Protein AF-A0A7V4XBZ9-F1 (afdb_monomer_lite)

Radius of gyration: 26.24 Å; chains: 1; bounding box: 57×54×82 Å

Sequence (302 aa):
MGIIVKRPVRVVVIVTEQFKMRRGAEIRAALAKLDVVGKRLDFTLSSMEKAPESGAAVGERIRTEQRRNEQARIALKRELEKISGLEIGSEYSWGTIEGSVEVEIGDDFSKLGACEIVVKRRQDHRDTGRLMPRTERDIVIGKVVAPVGIRGEVRVFPLTDFPERFEPGTELSMRLEKGETRKVLIETSREHRGAFVLKLRGVDTRNDAEDLRGSEFIIDADNLGELSEDSFYLFDIIGLKVVTEDGRDLGEVTEVLQGGANDVYVTSINLCIPALKDVVARIDVAEGVMVVRPVPGLLAED

Foldseek 3Di:
DKDKDKAKAWEKEQQAPVNLVVLLVVLVVVLVVLVVVLVVLVVVLVVCVVPPPPPPVVNVVSVVVNVVSVVVNVVSVVVNVVSNPDDGRDIDTPGIDIDMDIGDDPDDCVSRPHHYQYFDDDPDDDDDPDDDDQQPDWDFQWAFAAADDFQQKTKIQGPDPCPCCLAAQHWWWKQFPVRDIDIWGFHHWDDDPRIITTDIPPRGGRVSNHSRHGMTTTDRSVPDDDDDPLDDDQVLQFQAFEAEPVGDTPAGFHDWRDGPVWIWTQHPNRQTFTSDCQFFVDDDSPVSHTYGHDDPPSDDDD

Secondary structure (DSSP, 8-state):
--EEEEEEEEEEEE--HHHHHHHHHHHHHHHHHHHHHHHHHHHHHHHHHT-GGG-HHHHHHHHHHHHHHHHHHHHHHHHHHHHHTPPTT-EEEEEEEEEEEEE-TT--GGGGS--EEEE---S------S---GGG-EEEEEEEEEEETTTTEEEEEE-SS-GGGG-TT-EEEEE-TTS-EEEEEEEEEEEETTEEEEEETT--SHHHHHTTTT-EEEEEGGGPPPPPTT---HHHHTTPEEEETT--EEEEEEEEE--SSS-EEEETT--EEE--TTTEEEEETTTTEEEE-PPBTTBPP-

Structure (mmCIF, N/CA/C/O backbone):
data_AF-A0A7V4XBZ9-F1
#
_entry.id   AF-A0A7V4XBZ9-F1
#
loop_
_atom_site.group_PDB
_atom_site.id
_atom_site.type_symbol
_atom_site.label_atom_id
_atom_site.label_alt_id
_atom_site.label_comp_id
_atom_site.label_asym_id
_atom_site.label_entity_id
_atom_site.label_seq_id
_atom_site.pdbx_PDB_ins_code
_atom_site.Cartn_x
_atom_site.Cartn_y
_atom_site.Cartn_z
_atom_site.occupancy
_atom_site.B_iso_or_equiv
_atom_site.auth_seq_id
_atom_site.auth_comp_id
_atom_site.auth_asym_id
_atom_site.auth_atom_id
_atom_site.pdbx_PDB_model_num
ATOM 1 N N . MET A 1 1 ? 3.437 -32.896 8.686 1.00 45.28 1 MET A N 1
ATOM 2 C CA . MET A 1 1 ? 2.464 -32.584 9.756 1.00 45.28 1 MET A CA 1
ATOM 3 C C . MET A 1 1 ? 2.904 -31.258 10.342 1.00 45.28 1 MET A C 1
ATOM 5 O O . MET A 1 1 ? 3.889 -31.246 11.070 1.00 45.28 1 MET A O 1
ATOM 9 N N . GLY A 1 2 ? 2.292 -30.163 9.889 1.00 45.97 2 GLY A N 1
ATOM 10 C CA . GLY A 1 2 ? 2.631 -28.807 10.322 1.00 45.97 2 GLY A CA 1
ATOM 11 C C . GLY A 1 2 ? 1.955 -28.464 11.647 1.00 45.97 2 GLY A C 1
ATOM 12 O O . GLY A 1 2 ? 0.875 -28.975 11.948 1.00 45.97 2 GLY A O 1
ATOM 13 N N . ILE A 1 3 ? 2.612 -27.642 12.462 1.00 54.12 3 ILE A N 1
ATOM 14 C CA . ILE A 1 3 ? 2.078 -27.112 13.719 1.00 54.12 3 ILE A CA 1
ATOM 15 C C . ILE A 1 3 ? 1.915 -25.601 13.548 1.00 54.12 3 ILE A C 1
ATOM 17 O O . ILE A 1 3 ? 2.858 -24.915 13.160 1.00 54.12 3 ILE A O 1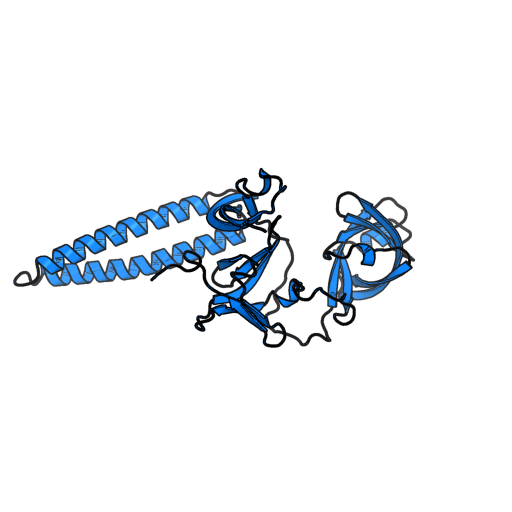
ATOM 21 N N . ILE A 1 4 ? 0.728 -25.079 13.860 1.00 50.28 4 ILE A N 1
ATOM 22 C CA . ILE A 1 4 ? 0.460 -23.638 13.857 1.00 50.28 4 ILE A CA 1
ATOM 23 C C . ILE A 1 4 ? 0.879 -23.057 15.208 1.00 50.28 4 ILE A C 1
ATOM 25 O O . ILE A 1 4 ? 0.404 -23.495 16.258 1.00 50.28 4 ILE A O 1
ATOM 29 N N . VAL A 1 5 ? 1.753 -22.051 15.184 1.00 48.97 5 VAL A N 1
ATOM 30 C CA . VAL A 1 5 ? 2.261 -21.373 16.381 1.00 48.97 5 VAL A CA 1
ATOM 31 C C . VAL A 1 5 ? 1.785 -19.924 16.396 1.00 48.97 5 VAL A C 1
ATOM 33 O O . VAL A 1 5 ? 2.057 -19.162 15.468 1.00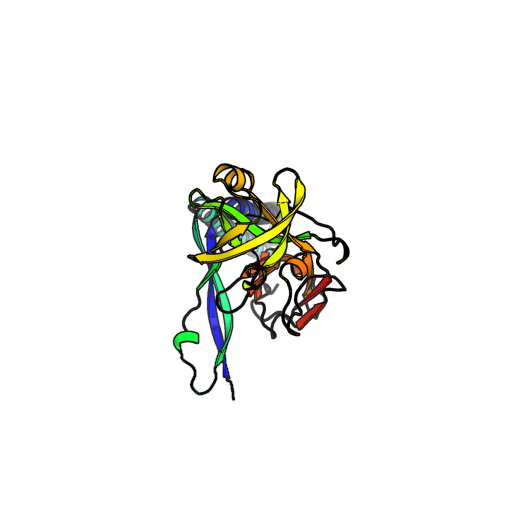 48.97 5 VAL A O 1
ATOM 36 N N . LYS A 1 6 ? 1.095 -19.531 17.472 1.00 51.22 6 LYS A N 1
ATOM 37 C CA . LYS A 1 6 ? 0.731 -18.134 17.737 1.00 51.22 6 LYS A CA 1
ATOM 38 C C . LYS A 1 6 ? 1.926 -17.372 18.303 1.00 51.22 6 LYS A C 1
ATOM 40 O O . LYS A 1 6 ? 2.585 -17.852 19.225 1.00 51.22 6 LYS A O 1
ATOM 45 N N . ARG A 1 7 ? 2.184 -16.170 17.791 1.00 52.31 7 ARG A N 1
ATOM 46 C CA . ARG A 1 7 ? 3.270 -15.291 18.238 1.00 52.31 7 ARG A CA 1
ATOM 47 C C . ARG A 1 7 ? 2.854 -13.814 18.256 1.00 52.31 7 ARG A C 1
ATOM 49 O O . ARG A 1 7 ? 2.051 -13.395 17.426 1.00 52.31 7 ARG A O 1
ATOM 56 N N . PRO A 1 8 ? 3.431 -12.999 19.150 1.00 47.81 8 PRO A N 1
ATOM 57 C CA . PRO A 1 8 ? 3.258 -11.551 19.117 1.00 47.81 8 PRO A CA 1
ATOM 58 C C . PRO A 1 8 ? 4.031 -10.930 17.937 1.00 47.81 8 PRO A C 1
ATOM 60 O O . PRO A 1 8 ? 5.233 -11.152 17.785 1.00 47.81 8 PRO A O 1
ATOM 63 N N . VAL A 1 9 ? 3.355 -10.121 17.121 1.00 50.84 9 VAL A N 1
ATOM 64 C CA . VAL A 1 9 ? 3.918 -9.374 15.984 1.00 50.84 9 VAL A CA 1
ATOM 65 C C . VAL A 1 9 ? 3.857 -7.882 16.287 1.00 50.84 9 VAL A C 1
ATOM 67 O O . VAL A 1 9 ? 2.790 -7.352 16.597 1.00 50.84 9 VAL A O 1
ATOM 70 N N . ARG A 1 10 ? 4.998 -7.191 16.210 1.00 47.59 10 ARG A N 1
ATOM 71 C CA . ARG A 1 10 ? 5.067 -5.749 16.471 1.00 47.59 10 ARG A CA 1
ATOM 72 C C . ARG A 1 10 ? 4.737 -4.986 15.195 1.00 47.59 10 ARG A C 1
ATOM 74 O O . ARG A 1 10 ? 5.370 -5.203 14.162 1.00 47.59 10 ARG A O 1
ATOM 81 N N . VAL A 1 11 ? 3.772 -4.077 15.283 1.00 48.41 11 VAL A N 1
ATOM 82 C CA . VAL A 1 11 ? 3.396 -3.207 14.165 1.00 48.41 11 VAL A CA 1
ATOM 83 C C . VAL A 1 11 ? 4.086 -1.866 14.350 1.00 48.41 11 VAL A C 1
ATOM 85 O O . VAL A 1 11 ? 3.834 -1.166 15.332 1.00 48.41 11 VAL A O 1
ATOM 88 N N . VAL A 1 12 ? 4.962 -1.510 13.417 1.00 47.28 12 VAL A N 1
ATOM 89 C CA . VAL A 1 12 ? 5.727 -0.264 13.441 1.00 47.28 12 VAL A CA 1
ATOM 90 C C . VAL A 1 12 ? 5.366 0.558 12.216 1.00 47.28 12 VAL A C 1
ATOM 92 O O . VAL A 1 12 ? 5.444 0.089 11.085 1.00 47.28 12 VAL A O 1
ATOM 95 N N . VAL A 1 13 ? 4.966 1.804 12.433 1.00 49.78 13 VAL A N 1
ATOM 96 C CA . VAL A 1 13 ? 4.571 2.725 11.371 1.00 49.78 13 VAL A CA 1
ATOM 97 C C . VAL A 1 13 ? 5.621 3.800 11.188 1.00 49.78 13 VAL A C 1
ATOM 99 O O . VAL A 1 13 ? 6.064 4.395 12.167 1.00 49.78 13 VAL A O 1
ATOM 102 N N . ILE A 1 14 ? 5.997 4.091 9.941 1.00 57.66 14 ILE A N 1
ATOM 103 C CA . ILE A 1 14 ? 6.797 5.284 9.663 1.00 57.66 14 ILE A CA 1
ATOM 104 C C . ILE A 1 14 ? 5.903 6.517 9.769 1.00 57.66 14 ILE A C 1
ATOM 106 O O . ILE A 1 14 ? 4.900 6.662 9.064 1.00 57.66 14 ILE A O 1
ATOM 110 N N . VAL A 1 15 ? 6.290 7.434 10.647 1.00 56.75 15 VAL A N 1
ATOM 111 C CA . VAL A 1 15 ? 5.566 8.671 10.919 1.00 56.75 15 VAL A CA 1
ATOM 112 C C . VAL A 1 15 ? 5.592 9.558 9.677 1.00 56.75 15 VAL A C 1
ATOM 114 O O . VAL A 1 15 ? 6.632 10.061 9.264 1.00 56.75 15 VAL A O 1
ATOM 117 N N . THR A 1 16 ? 4.422 9.791 9.090 1.00 61.25 16 THR A N 1
ATOM 118 C CA . THR A 1 16 ? 4.225 10.748 7.991 1.00 61.25 16 THR A CA 1
ATOM 119 C C . THR A 1 16 ? 3.411 11.953 8.461 1.00 61.25 16 THR A C 1
ATOM 121 O O . THR A 1 16 ? 2.720 11.888 9.479 1.00 61.25 16 THR A O 1
ATOM 124 N N . GLU A 1 17 ? 3.427 13.049 7.699 1.00 59.59 17 GLU A N 1
ATOM 125 C CA . GLU A 1 17 ? 2.553 14.204 7.972 1.00 59.59 17 GLU A CA 1
ATOM 126 C C . GLU A 1 17 ? 1.072 13.804 8.019 1.00 59.59 17 GLU A C 1
ATOM 128 O O . GLU A 1 17 ? 0.340 14.169 8.938 1.00 59.59 17 GLU A O 1
ATOM 133 N N . GLN A 1 18 ? 0.634 12.962 7.077 1.00 49.22 18 GLN A N 1
ATOM 134 C CA . GLN A 1 18 ? -0.747 12.479 7.046 1.00 49.22 18 GLN A CA 1
ATOM 135 C C . GLN A 1 18 ? -1.081 11.578 8.242 1.00 49.22 18 GLN A C 1
ATOM 137 O O . GLN A 1 18 ? -2.175 11.694 8.793 1.00 49.22 18 GLN A O 1
ATOM 142 N N . PHE A 1 19 ? -0.140 10.739 8.691 1.00 63.75 19 PHE A N 1
ATOM 143 C CA . PHE A 1 19 ? -0.291 9.952 9.919 1.00 63.75 19 PHE A CA 1
ATOM 144 C C . PHE A 1 19 ? -0.515 10.863 11.132 1.00 63.75 19 PHE A C 1
ATOM 146 O O . PHE A 1 19 ? -1.497 10.694 11.857 1.00 63.75 19 PHE A O 1
ATOM 153 N N . LYS A 1 20 ? 0.342 11.878 11.318 1.00 69.56 20 LYS A N 1
ATOM 154 C CA . LYS A 1 20 ? 0.219 12.839 12.427 1.00 69.56 20 LYS A CA 1
ATOM 155 C C . LYS A 1 20 ? -1.108 13.595 12.368 1.00 69.56 20 LYS A C 1
ATOM 157 O O . LYS A 1 20 ? -1.771 13.752 13.395 1.00 69.56 20 LYS A O 1
ATOM 162 N N . MET A 1 21 ? -1.526 14.028 11.176 1.00 65.88 21 MET A N 1
ATOM 163 C CA . MET A 1 21 ? -2.801 14.720 10.982 1.00 65.88 21 MET A CA 1
ATOM 164 C C . MET A 1 21 ? -4.003 13.834 11.323 1.00 65.88 21 MET A C 1
ATOM 166 O O . MET A 1 21 ? -4.847 14.256 12.118 1.00 65.88 21 MET A O 1
ATOM 170 N N . ARG A 1 22 ? -4.073 12.618 10.765 1.00 63.12 22 ARG A N 1
ATOM 171 C CA . ARG A 1 22 ? -5.202 11.689 10.938 1.00 63.12 22 ARG A CA 1
ATOM 172 C C . ARG A 1 22 ? -5.301 11.188 12.374 1.00 63.12 22 ARG A C 1
ATOM 174 O O . ARG A 1 22 ? -6.342 11.356 13.004 1.00 63.12 22 ARG A O 1
ATOM 181 N N . ARG A 1 23 ? -4.199 10.682 12.933 1.00 73.19 23 ARG A N 1
ATOM 182 C CA . ARG A 1 23 ? -4.165 10.198 14.318 1.00 73.19 23 ARG A CA 1
ATOM 183 C C . ARG A 1 23 ? -4.440 11.327 15.313 1.00 73.19 23 ARG A C 1
ATOM 185 O O . ARG A 1 23 ? -5.195 11.157 16.269 1.00 73.19 23 ARG A O 1
ATOM 192 N N . GLY A 1 24 ? -3.902 12.519 15.055 1.00 74.56 24 GLY A N 1
ATOM 193 C CA . GLY A 1 24 ? -4.232 13.706 15.835 1.00 74.56 24 GLY A CA 1
ATOM 194 C C . GLY A 1 24 ? -5.718 14.073 15.754 1.00 74.56 24 GLY A C 1
ATOM 195 O O . GLY A 1 24 ? -6.301 14.476 16.759 1.00 74.56 24 GLY A O 1
ATOM 196 N N . ALA A 1 25 ? -6.350 13.932 14.585 1.00 68.69 25 ALA A N 1
ATOM 197 C CA . ALA A 1 25 ? -7.778 14.195 14.409 1.00 68.69 25 ALA A CA 1
ATOM 198 C C . ALA A 1 25 ? -8.653 13.183 15.163 1.00 68.69 25 ALA A C 1
ATOM 200 O O . ALA A 1 25 ? -9.599 13.596 15.831 1.00 68.69 25 ALA A O 1
ATOM 201 N N . GLU A 1 26 ? -8.304 11.896 15.132 1.00 70.19 26 GLU A N 1
ATOM 202 C CA . GLU A 1 26 ? -8.987 10.836 15.889 1.00 70.19 26 GLU A CA 1
ATOM 203 C C . GLU A 1 26 ? -8.963 11.101 17.394 1.00 70.19 26 GLU A C 1
ATOM 205 O O . GLU A 1 26 ? -10.007 11.094 18.049 1.00 70.19 26 GLU A O 1
ATOM 210 N N . ILE A 1 27 ? -7.785 11.405 17.945 1.00 79.62 27 ILE A N 1
ATOM 211 C CA . ILE A 1 27 ? -7.642 11.668 19.380 1.00 79.62 27 ILE A CA 1
ATOM 212 C C . ILE A 1 27 ? -8.394 12.942 19.774 1.00 79.62 27 ILE A C 1
ATOM 214 O O . ILE A 1 27 ? -9.069 12.967 20.804 1.00 79.62 27 ILE A O 1
ATOM 218 N N . ARG A 1 28 ? -8.355 13.992 18.942 1.00 83.06 28 ARG A N 1
ATOM 219 C CA . ARG A 1 28 ? -9.166 15.202 19.163 1.00 83.06 28 ARG A CA 1
ATOM 220 C C . ARG A 1 28 ? -10.666 14.901 19.140 1.00 83.06 28 ARG A C 1
ATOM 222 O O . ARG A 1 28 ? -11.392 15.428 19.980 1.00 83.06 28 ARG A O 1
ATOM 229 N N . ALA A 1 29 ? -11.131 14.046 18.231 1.00 75.56 29 ALA A N 1
ATOM 230 C CA . ALA A 1 29 ? -12.531 13.632 18.176 1.00 75.56 29 ALA A CA 1
ATOM 231 C C . ALA A 1 29 ? -12.939 12.827 19.423 1.00 75.56 29 ALA A C 1
ATOM 233 O O . ALA A 1 29 ? -14.016 13.054 19.976 1.00 75.56 29 ALA A O 1
ATOM 234 N N . ALA A 1 30 ? -12.073 11.934 19.911 1.00 75.75 30 ALA A N 1
ATOM 235 C CA . ALA A 1 30 ? -12.292 11.197 21.155 1.00 75.75 30 ALA A CA 1
ATOM 236 C C . ALA A 1 30 ? -12.350 12.133 22.378 1.00 75.75 30 ALA A C 1
ATOM 238 O O . ALA A 1 30 ? -13.263 12.021 23.196 1.00 75.75 30 ALA A O 1
ATOM 239 N N . LEU A 1 31 ? -11.444 13.114 22.463 1.00 85.44 31 LEU A N 1
ATOM 240 C CA . LEU A 1 31 ? -11.469 14.149 23.503 1.00 85.44 31 LEU A CA 1
ATOM 241 C C . LEU A 1 31 ? -12.764 14.969 23.467 1.00 85.44 31 LEU A C 1
ATOM 243 O O . LEU A 1 31 ? -13.364 15.200 24.512 1.00 85.44 31 LEU A O 1
ATOM 247 N N . ALA A 1 32 ? -13.240 15.352 22.279 1.00 84.44 32 ALA A N 1
ATOM 248 C CA . ALA A 1 32 ? -14.503 16.073 22.137 1.00 84.44 32 ALA A CA 1
ATOM 249 C C . ALA A 1 32 ? -15.701 15.253 22.650 1.00 84.44 32 ALA A C 1
ATOM 251 O O . ALA A 1 32 ? -16.580 15.801 23.316 1.00 84.44 32 ALA A O 1
ATOM 252 N N . LYS A 1 33 ? -15.725 13.934 22.399 1.00 83.75 33 LYS A N 1
ATOM 253 C CA . LYS A 1 33 ? -16.753 13.033 22.949 1.00 83.75 33 LYS A CA 1
ATOM 254 C C . LYS A 1 33 ? -16.695 12.985 24.480 1.00 83.75 33 LYS A C 1
ATOM 256 O O . LYS A 1 33 ? -17.734 13.118 25.126 1.00 83.75 33 LYS A O 1
ATOM 261 N N . LEU A 1 34 ? -15.502 12.849 25.062 1.00 83.62 34 LEU A N 1
ATOM 262 C CA . LEU A 1 34 ? -15.326 12.836 26.520 1.00 83.62 34 LEU A CA 1
ATOM 263 C C . LEU A 1 34 ? -15.723 14.164 27.176 1.00 83.62 34 LEU A C 1
ATOM 265 O O . LEU A 1 34 ? -16.356 14.145 28.231 1.00 83.62 34 LEU A O 1
ATOM 269 N N . ASP A 1 35 ? -15.442 15.299 26.533 1.00 84.75 35 ASP A N 1
ATOM 270 C CA . ASP A 1 35 ? -15.827 16.630 27.018 1.00 84.75 35 ASP A CA 1
ATOM 271 C C . ASP A 1 35 ? -17.353 16.789 27.118 1.00 84.75 35 ASP A C 1
ATOM 273 O O . ASP A 1 35 ? -17.860 17.388 28.070 1.00 84.75 35 ASP A O 1
ATOM 277 N N . VAL A 1 36 ? -18.104 16.228 26.164 1.00 86.56 36 VAL A N 1
ATOM 278 C CA . VAL A 1 36 ? -19.577 16.210 26.211 1.00 86.56 36 VAL A CA 1
ATOM 279 C C . VAL A 1 36 ? -20.071 15.356 27.381 1.00 86.56 36 VAL A C 1
ATOM 281 O O . VAL A 1 36 ? -20.965 15.782 28.118 1.00 86.56 36 VAL A O 1
ATOM 284 N N . VAL A 1 37 ? -19.475 14.177 27.587 1.00 83.62 37 VAL A N 1
ATOM 285 C CA . VAL A 1 37 ? -19.820 13.293 28.713 1.00 83.62 37 VAL A CA 1
ATOM 286 C C . VAL A 1 37 ? -19.497 13.965 30.051 1.00 83.62 37 VAL A C 1
ATOM 288 O O . VAL A 1 37 ? -20.329 13.938 30.955 1.00 83.62 37 VAL A O 1
ATOM 291 N N . GLY A 1 38 ? -18.342 14.625 30.165 1.00 82.25 38 GLY A N 1
ATOM 292 C CA . GLY A 1 38 ? -17.924 15.348 31.369 1.00 82.25 38 GLY A CA 1
ATOM 293 C C . GLY A 1 38 ? -18.917 16.444 31.754 1.00 82.25 38 GLY A C 1
ATOM 294 O O . GLY A 1 38 ? -19.453 16.426 32.858 1.00 82.25 38 GLY A O 1
ATOM 295 N N . LYS A 1 39 ? -19.287 17.314 30.802 1.00 84.50 39 LYS A N 1
ATOM 296 C CA . LYS A 1 39 ? -20.296 18.369 31.025 1.00 84.50 39 LYS A CA 1
ATOM 297 C C . LYS A 1 39 ? -21.639 17.815 31.504 1.00 84.50 39 LYS A C 1
ATOM 299 O O . LYS A 1 39 ? -22.304 18.433 32.334 1.00 84.50 39 LYS A O 1
ATOM 304 N N . ARG A 1 40 ? -22.052 16.652 30.987 1.00 84.75 40 ARG A N 1
ATOM 305 C CA . ARG A 1 40 ? -23.295 15.986 31.402 1.00 84.75 40 ARG A CA 1
ATOM 306 C C . ARG A 1 40 ? -23.205 15.466 32.839 1.00 84.75 40 ARG A C 1
ATOM 308 O O . ARG A 1 40 ? -24.168 15.617 33.591 1.00 84.75 40 ARG A O 1
ATOM 315 N N . LEU A 1 41 ? -22.070 14.884 33.226 1.00 81.31 41 LEU A N 1
ATOM 316 C CA . LEU A 1 41 ? -21.828 14.424 34.597 1.00 81.31 41 LEU A CA 1
ATOM 317 C C . LEU A 1 41 ? -21.811 15.601 35.584 1.00 81.31 41 LEU A C 1
ATOM 319 O O . LEU A 1 41 ? -22.493 15.534 36.605 1.00 81.31 41 LEU A O 1
ATOM 323 N N . ASP A 1 42 ? -21.140 16.702 35.236 1.00 82.88 42 ASP A N 1
ATOM 324 C CA . ASP A 1 42 ? -21.069 17.919 36.060 1.00 82.88 42 ASP A CA 1
ATOM 325 C C . ASP A 1 42 ? -22.453 18.543 36.284 1.00 82.88 42 ASP A C 1
ATOM 327 O O . ASP A 1 42 ? -22.823 18.885 37.410 1.00 82.88 42 ASP A O 1
ATOM 331 N N . PHE A 1 43 ? -23.260 18.637 35.222 1.00 83.38 43 PHE A N 1
ATOM 332 C CA . PHE A 1 43 ? -24.635 19.130 35.310 1.00 83.38 43 PHE A CA 1
ATOM 333 C C . PHE A 1 43 ? -25.512 18.243 36.206 1.00 83.38 43 PHE A C 1
ATOM 335 O O . PHE A 1 43 ? -26.312 18.745 37.002 1.00 83.38 43 PHE A O 1
ATOM 342 N N . THR A 1 44 ? -25.347 16.922 36.104 1.00 79.88 44 THR A N 1
ATOM 343 C CA . THR A 1 44 ? -26.105 15.953 36.909 1.00 79.88 44 THR A CA 1
ATOM 344 C C . THR A 1 44 ? -25.726 16.058 38.386 1.00 79.88 44 THR A C 1
ATOM 346 O O . THR A 1 44 ? -26.609 16.087 39.242 1.00 79.88 44 THR A O 1
ATOM 349 N N . LEU A 1 45 ? -24.432 16.197 38.688 1.00 79.31 45 LEU A N 1
ATOM 350 C CA . LEU A 1 45 ? -23.943 16.377 40.053 1.00 79.31 45 LEU A CA 1
ATOM 351 C C . LEU A 1 45 ? -24.452 17.692 40.665 1.00 79.31 45 LEU A C 1
ATOM 353 O O . LEU A 1 45 ? -25.012 17.676 41.759 1.00 79.31 45 LEU A O 1
ATOM 357 N N . SER A 1 46 ? -24.357 18.807 39.931 1.00 80.69 46 SER A N 1
ATOM 358 C CA . SER A 1 46 ? -24.852 20.118 40.383 1.00 80.69 46 SER A CA 1
ATOM 359 C C . SER A 1 46 ? -26.368 20.134 40.620 1.00 80.69 46 SER A C 1
ATOM 361 O O . SER A 1 46 ? -26.859 20.814 41.523 1.00 80.69 46 SER A O 1
ATOM 363 N N . SER A 1 47 ? -27.127 19.369 39.830 1.00 78.75 47 SER A N 1
ATOM 364 C CA . SER A 1 47 ? -28.574 19.216 40.020 1.00 78.75 47 SER A CA 1
ATOM 365 C C . SER A 1 47 ? -28.909 18.406 41.277 1.00 78.75 47 SER A C 1
ATOM 367 O O . SER A 1 47 ? -29.901 18.694 41.942 1.00 78.75 47 SER A O 1
ATOM 369 N N . MET A 1 48 ? -28.069 17.430 41.637 1.00 70.12 48 MET A N 1
ATOM 370 C CA . MET A 1 48 ? -28.246 16.592 42.829 1.00 70.12 48 MET A CA 1
ATOM 371 C C . MET A 1 48 ? -27.807 17.272 44.127 1.00 70.12 48 MET A C 1
ATOM 373 O O . MET A 1 48 ? -28.446 17.077 45.156 1.00 70.12 48 MET A O 1
ATOM 377 N N . GLU A 1 49 ? -26.771 18.111 44.096 1.00 68.44 49 GLU A N 1
ATOM 378 C CA . GLU A 1 49 ? -26.344 18.896 45.267 1.00 68.44 49 GLU A CA 1
ATOM 379 C C . GLU A 1 49 ? -27.442 19.848 45.772 1.00 68.44 49 GLU A C 1
ATOM 381 O O . GLU A 1 49 ? -27.468 20.200 46.949 1.00 68.44 49 GLU A O 1
ATOM 386 N N . LYS A 1 50 ? -28.394 20.213 44.905 1.00 70.31 50 LYS A N 1
ATOM 387 C CA . LYS A 1 50 ? -29.563 21.036 45.245 1.00 70.31 50 LYS A CA 1
ATOM 388 C C . LYS A 1 50 ? -30.736 20.242 45.848 1.00 70.31 50 LYS A C 1
ATOM 390 O O . LYS A 1 50 ? -31.677 20.869 46.325 1.00 70.31 50 LYS A O 1
ATOM 395 N N . ALA A 1 51 ? -30.697 18.903 45.841 1.00 64.88 51 ALA A N 1
ATOM 396 C CA . ALA A 1 51 ? -31.763 18.020 46.341 1.00 64.88 51 ALA A CA 1
ATOM 397 C C . ALA A 1 51 ? -31.188 16.795 47.106 1.00 64.88 51 ALA A C 1
ATOM 399 O O . ALA A 1 51 ? -31.179 15.676 46.588 1.00 64.88 51 ALA A O 1
ATOM 400 N N . PRO A 1 52 ? -30.686 16.986 48.342 1.00 60.31 52 PRO A N 1
ATOM 401 C CA . PRO A 1 52 ? -29.841 16.007 49.036 1.00 60.31 52 PRO A CA 1
ATOM 402 C C . PRO A 1 52 ? -30.563 14.781 49.631 1.00 60.31 52 PRO A C 1
ATOM 404 O O . PRO A 1 52 ? -29.899 13.805 49.977 1.00 60.31 52 PRO A O 1
ATOM 407 N N . GLU A 1 53 ? -31.895 14.779 49.746 1.00 58.44 53 GLU A N 1
ATOM 408 C CA . GLU A 1 53 ? -32.622 13.824 50.605 1.00 58.44 53 GLU A CA 1
ATOM 409 C C . GLU A 1 53 ? -32.723 12.372 50.082 1.00 58.44 53 GLU A C 1
ATOM 411 O O . GLU A 1 53 ? -33.231 11.509 50.793 1.00 58.44 53 GLU A O 1
ATOM 416 N N . SER A 1 54 ? -32.237 12.026 48.879 1.00 55.91 54 SER A N 1
ATOM 417 C CA . SER A 1 54 ? -32.350 10.637 48.361 1.00 55.91 54 SER A CA 1
ATOM 418 C C . SER A 1 54 ? -31.234 10.164 47.409 1.00 55.91 54 SER A C 1
ATOM 420 O O . SER A 1 54 ? -31.419 9.197 46.673 1.00 55.91 54 SER A O 1
ATOM 422 N N . GLY A 1 55 ? -30.060 10.808 47.396 1.00 59.56 55 GLY A N 1
ATOM 423 C CA . GLY A 1 55 ? -29.093 10.649 46.292 1.00 59.56 55 GLY A CA 1
ATOM 424 C C . GLY A 1 55 ? -27.680 10.153 46.618 1.00 59.56 55 GLY A C 1
ATOM 425 O O . GLY A 1 55 ? -26.884 10.030 45.690 1.00 59.56 55 GLY A O 1
ATOM 426 N N . ALA A 1 56 ? -27.322 9.875 47.878 1.00 66.00 56 ALA A N 1
ATOM 427 C CA . ALA A 1 56 ? -25.916 9.692 48.286 1.00 66.00 56 ALA A CA 1
ATOM 428 C C . ALA A 1 56 ? -25.152 8.614 47.481 1.00 66.00 56 ALA A C 1
ATOM 430 O O . ALA A 1 56 ? -24.070 8.884 46.959 1.00 66.00 56 ALA A O 1
ATOM 431 N N . ALA A 1 57 ? -25.752 7.434 47.293 1.00 70.06 57 ALA A N 1
ATOM 432 C CA . ALA A 1 57 ? -25.155 6.345 46.511 1.00 70.06 57 ALA A CA 1
ATOM 433 C C . ALA A 1 57 ? -25.034 6.674 45.009 1.00 70.06 57 ALA A C 1
ATOM 435 O O . ALA A 1 57 ? -24.128 6.198 44.325 1.00 70.06 57 ALA A O 1
ATOM 436 N N . VAL A 1 58 ? -25.938 7.503 44.480 1.00 71.88 58 VAL A N 1
ATOM 437 C CA . VAL A 1 58 ? -25.913 7.932 43.075 1.00 71.88 58 VAL A CA 1
ATOM 438 C C . VAL A 1 58 ? -24.859 9.023 42.866 1.00 71.88 58 VAL A C 1
ATOM 440 O O . VAL A 1 58 ? -24.113 8.971 41.891 1.00 71.88 58 VAL A O 1
ATOM 443 N N . GLY A 1 59 ? -24.713 9.950 43.817 1.00 76.06 59 GLY A N 1
ATOM 444 C CA . GLY A 1 59 ? -23.658 10.965 43.808 1.00 76.06 59 GLY A CA 1
ATOM 445 C C . GLY A 1 59 ? -22.249 10.367 43.882 1.00 76.06 59 GLY A C 1
ATOM 446 O O . GLY A 1 59 ? -21.346 10.822 43.183 1.00 76.06 59 GLY A O 1
ATOM 447 N N . GLU A 1 60 ? -22.052 9.305 44.667 1.00 76.69 60 GLU A N 1
ATOM 448 C CA . GLU A 1 60 ? -20.767 8.598 44.741 1.00 76.69 60 GLU A CA 1
ATOM 449 C C . GLU A 1 60 ? -20.417 7.858 43.435 1.00 76.69 60 GLU A C 1
ATOM 451 O O . GLU A 1 60 ? -19.271 7.910 42.972 1.00 76.69 60 GLU A O 1
ATOM 456 N N . ARG A 1 61 ? -21.416 7.260 42.769 1.00 78.31 61 ARG A N 1
ATOM 457 C CA . ARG A 1 61 ? -21.262 6.680 41.423 1.00 78.31 61 ARG A CA 1
ATOM 458 C C . ARG A 1 61 ? -20.877 7.734 40.383 1.00 78.31 61 ARG A C 1
ATOM 460 O O . ARG A 1 61 ? -19.939 7.515 39.621 1.00 78.31 61 ARG A O 1
ATOM 467 N N . ILE A 1 62 ? -21.535 8.896 40.388 1.00 79.44 62 ILE A N 1
ATOM 468 C CA . ILE A 1 62 ? -21.234 10.000 39.457 1.00 79.44 62 ILE A CA 1
ATOM 469 C C . ILE A 1 62 ? -19.807 10.525 39.664 1.00 79.44 62 ILE A C 1
ATOM 471 O O . ILE A 1 62 ? -19.088 10.734 38.690 1.00 79.44 62 ILE A O 1
ATOM 475 N N . ARG A 1 63 ? -19.356 10.678 40.917 1.00 79.81 63 ARG A N 1
ATOM 476 C CA . ARG A 1 63 ? -17.978 11.103 41.233 1.00 79.81 63 ARG A CA 1
ATOM 477 C C . ARG A 1 63 ? -16.931 10.088 40.774 1.00 79.81 63 ARG A C 1
ATOM 479 O O . ARG A 1 63 ? -15.860 10.479 40.311 1.00 79.81 63 ARG A O 1
ATOM 486 N N . THR A 1 64 ? -17.228 8.794 40.893 1.00 83.06 64 THR A N 1
ATOM 487 C CA . THR A 1 64 ? -16.355 7.727 40.378 1.00 83.06 64 THR A CA 1
ATOM 488 C C . THR A 1 64 ? -16.232 7.816 38.859 1.00 83.06 64 THR A C 1
ATOM 490 O O . THR A 1 64 ? -15.116 7.792 38.336 1.00 83.06 64 THR A O 1
ATOM 493 N N . GLU A 1 65 ? -17.344 8.030 38.154 1.00 81.19 65 GLU A N 1
ATOM 494 C CA . GLU A 1 65 ? -17.306 8.172 36.697 1.00 81.19 65 GLU A CA 1
ATOM 495 C C . GLU A 1 65 ? -16.682 9.484 36.212 1.00 81.19 65 GLU A C 1
ATOM 497 O O . GLU A 1 65 ? -15.991 9.489 35.194 1.00 81.19 65 GLU A O 1
ATOM 502 N N . GLN A 1 66 ? -16.805 10.584 36.961 1.00 81.12 66 GLN A N 1
ATOM 503 C CA . GLN A 1 66 ? -16.043 11.808 36.684 1.00 81.12 66 GLN A CA 1
ATOM 504 C C . GLN A 1 66 ? -14.534 11.564 36.770 1.00 81.12 66 GLN A C 1
ATOM 506 O O . GLN A 1 66 ? -13.797 11.980 35.878 1.00 81.12 66 GLN A O 1
ATOM 511 N N . ARG A 1 67 ? -14.059 10.856 37.807 1.00 84.25 67 ARG A N 1
ATOM 512 C CA . ARG A 1 67 ? -12.631 10.517 37.940 1.00 84.25 67 ARG A CA 1
ATOM 513 C C . ARG A 1 67 ? -12.151 9.643 36.787 1.00 84.25 67 ARG A C 1
ATOM 515 O O . ARG A 1 67 ? -11.073 9.898 36.257 1.00 84.25 67 ARG A O 1
ATOM 522 N N . ARG A 1 68 ? -12.946 8.649 36.380 1.00 82.12 68 ARG A N 1
ATOM 523 C CA . ARG A 1 68 ? -12.627 7.771 35.245 1.00 82.12 68 ARG A CA 1
ATOM 524 C C . ARG A 1 68 ? -12.551 8.553 33.933 1.00 82.12 68 ARG A C 1
ATOM 526 O O . ARG A 1 68 ? -11.599 8.380 33.175 1.00 82.12 68 ARG A O 1
ATOM 533 N N . ASN A 1 69 ? -13.515 9.438 33.689 1.00 80.81 69 ASN A N 1
ATOM 534 C CA . ASN A 1 69 ? -13.542 10.285 32.499 1.00 80.81 69 ASN A CA 1
ATOM 535 C C . ASN A 1 69 ? -12.343 11.252 32.470 1.00 80.81 69 ASN A C 1
ATOM 537 O O . ASN A 1 69 ? -11.628 11.320 31.471 1.00 80.81 69 ASN A O 1
ATOM 541 N N . GLU A 1 70 ? -12.037 11.914 33.588 1.00 84.06 70 GLU A N 1
ATOM 542 C CA . GLU A 1 70 ? -10.887 12.821 33.672 1.00 84.06 70 GLU A CA 1
ATOM 543 C C . GLU A 1 70 ? -9.555 12.076 33.479 1.00 84.06 70 GLU A C 1
ATOM 545 O O . GLU A 1 70 ? -8.676 12.546 32.756 1.00 84.06 70 GLU A O 1
ATOM 550 N N . GLN A 1 71 ? -9.412 10.869 34.036 1.00 85.88 71 GLN A N 1
ATOM 551 C CA . GLN A 1 71 ? -8.241 10.021 33.788 1.00 85.88 71 GLN A CA 1
ATOM 552 C C . GLN A 1 71 ? -8.097 9.642 32.308 1.00 85.88 71 GLN A C 1
ATOM 554 O O . GLN A 1 71 ? -7.000 9.763 31.755 1.00 85.88 71 GLN A O 1
ATOM 559 N N . ALA A 1 72 ? -9.187 9.238 31.648 1.00 79.56 72 ALA A N 1
ATOM 560 C CA . ALA A 1 72 ? -9.185 8.934 30.217 1.00 79.56 72 ALA A CA 1
ATOM 561 C C . ALA A 1 72 ? -8.809 10.165 29.375 1.00 79.56 72 ALA A C 1
ATOM 563 O O . ALA A 1 72 ? -8.025 10.071 28.428 1.00 79.56 72 ALA A O 1
ATOM 564 N N . ARG A 1 73 ? -9.293 11.348 29.765 1.00 86.50 73 ARG A N 1
ATOM 565 C CA . ARG A 1 73 ? -8.970 12.622 29.116 1.00 86.50 73 ARG A CA 1
ATOM 566 C C . ARG A 1 73 ? -7.490 12.977 29.243 1.00 86.50 73 ARG A C 1
ATOM 568 O O . ARG A 1 73 ? -6.871 13.375 28.256 1.00 86.50 73 ARG A O 1
ATOM 575 N N . ILE A 1 74 ? -6.907 12.817 30.432 1.00 87.81 74 ILE A N 1
ATOM 576 C CA . ILE A 1 74 ? -5.471 13.035 30.668 1.00 87.81 74 ILE A CA 1
ATOM 577 C C . ILE A 1 74 ? -4.637 12.061 29.829 1.00 87.81 74 ILE A C 1
ATOM 579 O O . ILE A 1 74 ? -3.642 12.472 29.229 1.00 87.81 74 ILE A O 1
ATOM 583 N N . ALA A 1 75 ? -5.044 10.791 29.753 1.00 83.19 75 ALA A N 1
ATOM 584 C CA . ALA A 1 75 ? -4.358 9.786 28.947 1.00 83.19 75 ALA A CA 1
ATOM 585 C C . ALA A 1 75 ? -4.357 10.157 27.454 1.00 83.19 75 ALA A C 1
ATOM 587 O O . ALA A 1 75 ? -3.288 10.212 26.844 1.00 83.19 75 ALA A O 1
ATOM 588 N N . LEU A 1 76 ? -5.519 10.518 26.897 1.00 78.06 76 LEU A N 1
ATOM 589 C CA . LEU A 1 76 ? -5.645 10.927 25.494 1.00 78.06 76 LEU A CA 1
ATOM 590 C C . LEU A 1 76 ? -4.893 12.228 25.182 1.00 78.06 76 LEU A C 1
ATOM 592 O O . LEU A 1 76 ? -4.282 12.339 24.123 1.00 78.06 76 LEU A O 1
ATOM 596 N N . LYS A 1 77 ? -4.876 13.207 26.098 1.00 88.25 77 LYS A N 1
ATOM 597 C CA . LYS A 1 77 ? -4.071 14.432 25.925 1.00 88.25 77 LYS A CA 1
ATOM 598 C C . LYS A 1 77 ? -2.575 14.129 25.861 1.00 88.25 77 LYS A C 1
ATOM 600 O O . LYS A 1 77 ? -1.896 14.641 24.978 1.00 88.25 77 LYS A O 1
ATOM 605 N N . ARG A 1 78 ? -2.074 13.259 26.744 1.00 87.88 78 ARG A N 1
ATOM 606 C CA . ARG A 1 78 ? -0.672 12.808 26.702 1.00 87.88 78 ARG A CA 1
ATOM 607 C C . ARG A 1 78 ? -0.355 12.060 25.412 1.00 87.88 78 ARG A C 1
ATOM 609 O O . ARG A 1 78 ? 0.738 12.198 24.879 1.00 87.88 78 ARG A O 1
ATOM 616 N N . GLU A 1 79 ? -1.285 11.252 24.914 1.00 81.88 79 GLU A N 1
ATOM 617 C CA . GLU A 1 79 ? -1.113 10.548 23.642 1.00 81.88 79 GLU A CA 1
ATOM 618 C C . GLU A 1 79 ? -1.073 11.524 22.456 1.00 81.88 79 GLU A C 1
ATOM 620 O O . GLU A 1 79 ? -0.212 11.399 21.586 1.00 81.88 79 GLU A O 1
ATOM 625 N N . LEU A 1 80 ? -1.926 12.553 22.466 1.00 86.19 80 LEU A N 1
ATOM 626 C CA . LEU A 1 80 ? -1.912 13.621 21.465 1.00 86.19 80 LEU A CA 1
ATOM 627 C C . LEU A 1 80 ? -0.578 14.378 21.456 1.00 86.19 80 LEU A C 1
ATOM 629 O O . LEU A 1 80 ? -0.018 14.609 20.385 1.00 86.19 80 LEU A O 1
ATOM 633 N N . GLU A 1 81 ? -0.056 14.730 22.635 1.00 86.56 81 GLU A N 1
ATOM 634 C CA . GLU A 1 81 ? 1.264 15.356 22.776 1.00 86.56 81 GLU A CA 1
ATOM 635 C C . GLU A 1 81 ? 2.360 14.457 22.203 1.00 86.56 81 GLU A C 1
ATOM 637 O O . GLU A 1 81 ? 3.146 14.915 21.371 1.00 86.56 81 GLU A O 1
ATOM 642 N N . LYS A 1 82 ? 2.354 13.163 22.553 1.00 85.00 82 LYS A N 1
ATOM 643 C CA . LYS A 1 82 ? 3.300 12.180 22.005 1.00 85.00 82 LYS A CA 1
ATOM 644 C C . LYS A 1 82 ? 3.270 12.158 20.481 1.00 85.00 82 LYS A C 1
ATOM 646 O O . LYS A 1 82 ? 4.322 12.299 19.875 1.00 85.00 82 LYS A O 1
ATOM 651 N N . ILE A 1 83 ? 2.094 12.037 19.862 1.00 80.00 83 ILE A N 1
ATOM 652 C CA . ILE A 1 83 ? 1.959 11.974 18.395 1.00 80.00 83 ILE A CA 1
ATOM 653 C C . ILE A 1 83 ? 2.379 13.281 17.728 1.00 80.00 83 ILE A C 1
ATOM 655 O O . ILE A 1 83 ? 3.028 13.262 16.683 1.00 80.00 83 ILE A O 1
ATOM 659 N N . SER A 1 84 ? 2.042 14.423 18.328 1.00 77.81 84 SER A N 1
ATOM 660 C CA . SER A 1 84 ? 2.453 15.729 17.809 1.00 77.81 84 SER A CA 1
ATOM 661 C C . SER A 1 84 ? 3.975 15.920 17.844 1.00 77.81 84 SER A C 1
ATOM 663 O O . SER A 1 84 ? 4.528 16.518 16.919 1.00 77.81 84 SER A O 1
ATOM 665 N N . GLY A 1 85 ? 4.642 15.343 18.849 1.00 82.88 85 GLY A N 1
ATOM 666 C CA . GLY A 1 85 ? 6.092 15.377 19.032 1.00 82.88 85 GLY A CA 1
ATOM 667 C C . GLY A 1 85 ? 6.877 14.355 18.207 1.00 82.88 85 GLY A C 1
ATOM 668 O O . GLY A 1 85 ? 8.101 14.394 18.237 1.00 82.88 85 GLY A O 1
ATOM 669 N N . LEU A 1 86 ? 6.217 13.459 17.464 1.00 80.00 86 LEU A N 1
ATOM 670 C CA . LEU A 1 86 ? 6.915 12.496 16.609 1.00 80.00 86 LEU A CA 1
ATOM 671 C C . LEU A 1 86 ? 7.604 13.193 15.431 1.00 80.00 86 LEU A C 1
ATOM 673 O O . LEU A 1 86 ? 6.995 14.017 14.736 1.00 80.00 86 LEU A O 1
ATOM 677 N N . GLU A 1 87 ? 8.853 12.820 15.172 1.00 69.25 87 GLU A N 1
ATOM 678 C CA . GLU A 1 87 ? 9.612 13.275 14.008 1.00 69.25 87 GLU A CA 1
ATOM 679 C C . GLU A 1 87 ? 9.130 12.561 12.739 1.00 69.25 87 GLU A C 1
ATOM 681 O O . GLU A 1 87 ? 8.862 11.359 12.746 1.00 69.25 87 GLU A O 1
ATOM 686 N N . ILE A 1 88 ? 9.010 13.290 11.631 1.00 62.09 88 ILE A N 1
ATOM 687 C CA . ILE A 1 88 ? 8.620 12.702 10.344 1.00 62.09 88 ILE A CA 1
ATOM 688 C C . ILE A 1 88 ? 9.732 11.759 9.881 1.00 62.09 88 ILE A C 1
AT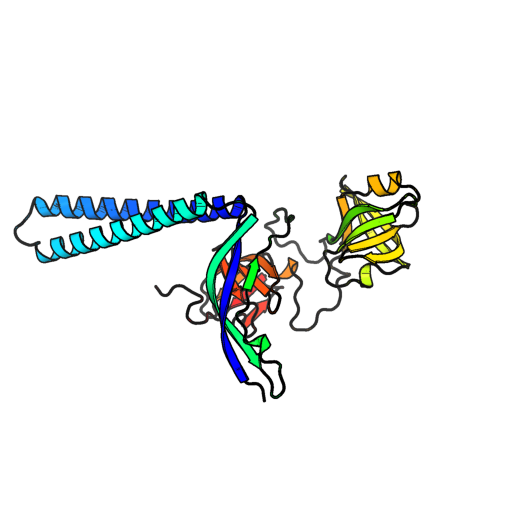OM 690 O O . ILE A 1 88 ? 10.904 12.122 9.895 1.00 62.09 88 ILE A O 1
ATOM 694 N N . GLY A 1 89 ? 9.361 10.555 9.457 1.00 45.38 89 GLY A N 1
ATOM 695 C CA . GLY A 1 89 ? 10.290 9.496 9.072 1.00 45.38 89 GLY A CA 1
ATOM 696 C C . GLY A 1 89 ? 10.744 8.605 10.230 1.00 45.38 89 GLY A C 1
ATOM 697 O O . GLY A 1 89 ? 11.383 7.591 9.968 1.00 45.38 89 GLY A O 1
ATOM 698 N N . SER A 1 90 ? 10.400 8.937 11.481 1.00 57.59 90 SER A N 1
ATOM 699 C CA . SER A 1 90 ? 10.682 8.077 12.638 1.00 57.59 90 SER A CA 1
ATOM 700 C C . SER A 1 90 ? 9.713 6.897 12.725 1.00 57.59 90 SER A C 1
ATOM 702 O O . SER A 1 90 ? 8.635 6.905 12.130 1.00 57.59 90 SER A O 1
ATOM 704 N N . GLU A 1 91 ? 10.108 5.869 13.466 1.00 62.44 91 GLU A N 1
ATOM 705 C CA . GLU A 1 91 ? 9.297 4.683 13.719 1.00 62.44 91 GLU A CA 1
ATOM 706 C C . GLU A 1 91 ? 8.377 4.891 14.928 1.00 62.44 91 GLU A C 1
ATOM 708 O O . GLU A 1 91 ? 8.809 5.290 16.010 1.00 62.44 91 GLU A O 1
ATOM 713 N N . TYR A 1 92 ? 7.094 4.585 14.756 1.00 62.81 92 TYR A N 1
ATOM 714 C CA . TYR A 1 92 ? 6.088 4.609 15.808 1.00 62.81 92 TYR A CA 1
ATOM 715 C C . TYR A 1 92 ? 5.460 3.226 15.973 1.00 62.81 92 TYR A C 1
ATOM 717 O O . TYR A 1 92 ? 4.804 2.717 15.066 1.00 62.81 92 TYR A O 1
ATOM 725 N N . SER A 1 93 ? 5.640 2.615 17.145 1.00 68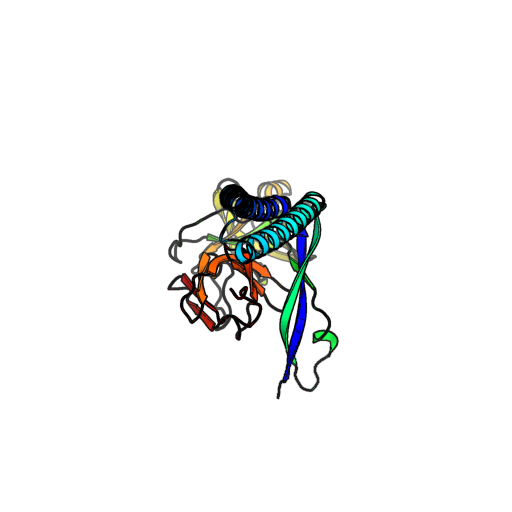.81 93 SER A N 1
ATOM 726 C CA . SER A 1 93 ? 5.027 1.323 17.465 1.00 68.81 93 SER A CA 1
ATOM 727 C C . SER A 1 93 ? 3.532 1.493 17.738 1.00 68.81 93 SER A C 1
ATOM 729 O O . SER A 1 93 ? 3.138 2.153 18.700 1.00 68.81 93 SER A O 1
ATOM 731 N N . TRP A 1 94 ? 2.708 0.867 16.901 1.00 51.03 94 TRP A N 1
ATOM 732 C CA . TRP A 1 94 ? 1.250 0.812 17.031 1.00 51.03 94 TRP A CA 1
ATOM 733 C C . TRP A 1 94 ? 0.795 -0.226 18.074 1.00 51.03 94 TRP A C 1
ATOM 735 O O . TRP A 1 94 ? -0.363 -0.243 18.480 1.00 51.03 94 TRP A O 1
ATOM 745 N N . GLY A 1 95 ? 1.712 -1.079 18.541 1.00 58.16 95 GLY A N 1
ATOM 746 C CA . GLY A 1 95 ? 1.448 -2.142 19.508 1.00 58.16 95 GLY A CA 1
ATOM 747 C C . GLY A 1 95 ? 1.825 -3.523 18.977 1.00 58.16 95 GLY A C 1
ATOM 748 O O . GLY A 1 95 ? 2.621 -3.656 18.043 1.00 58.16 95 GLY A O 1
ATOM 749 N N . THR A 1 96 ? 1.259 -4.556 19.603 1.00 48.84 96 THR A N 1
ATOM 750 C CA . THR A 1 96 ? 1.504 -5.962 19.259 1.00 48.84 96 THR A CA 1
ATOM 751 C C . THR A 1 96 ? 0.192 -6.629 18.870 1.00 48.84 96 THR A C 1
ATOM 753 O O . THR A 1 96 ? -0.783 -6.506 19.605 1.00 48.84 96 THR A O 1
ATOM 756 N N . ILE A 1 97 ? 0.177 -7.331 17.742 1.00 50.31 97 ILE A N 1
ATOM 757 C CA . ILE A 1 97 ? -0.948 -8.157 17.282 1.00 50.31 97 ILE A CA 1
ATOM 758 C C . ILE A 1 97 ? -0.588 -9.642 17.428 1.00 50.31 97 ILE A C 1
ATOM 760 O O . ILE A 1 97 ? 0.593 -9.990 17.379 1.00 50.31 97 ILE A O 1
ATOM 764 N N . GLU A 1 98 ? -1.567 -10.531 17.614 1.00 46.91 98 GLU A N 1
ATOM 765 C CA . GLU A 1 98 ? -1.318 -11.976 17.500 1.00 46.91 98 GLU A CA 1
ATOM 766 C C . GLU A 1 98 ? -1.211 -12.358 16.018 1.00 46.91 98 GLU A C 1
ATOM 768 O O . GLU A 1 98 ? -2.138 -12.136 15.242 1.00 46.91 98 GLU A O 1
ATOM 773 N N . GLY A 1 99 ? -0.077 -12.932 15.620 1.00 44.28 99 GLY A N 1
ATOM 774 C CA . GLY A 1 99 ? 0.122 -13.542 14.308 1.00 44.28 99 GLY A CA 1
ATOM 775 C C . GLY A 1 99 ? 0.344 -15.045 14.435 1.00 44.28 99 GLY A C 1
AT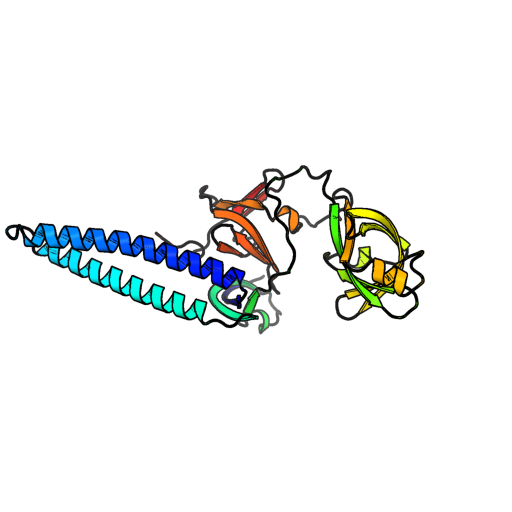OM 776 O O . GLY A 1 99 ? 0.895 -15.511 15.431 1.00 44.28 99 GLY A O 1
ATOM 777 N N . SER A 1 100 ? -0.045 -15.806 13.418 1.00 45.00 100 SER A N 1
ATOM 778 C CA . SER A 1 100 ? 0.168 -17.256 13.363 1.00 45.00 100 SER A CA 1
ATOM 779 C C . SER A 1 100 ? 1.207 -17.596 12.298 1.00 45.00 100 SER A C 1
ATOM 781 O O . SER A 1 100 ? 1.259 -16.947 11.254 1.00 45.00 100 SER A O 1
ATOM 783 N N . VAL A 1 101 ? 2.049 -18.592 12.565 1.00 48.56 101 VAL A N 1
ATOM 784 C CA . VAL A 1 101 ? 3.010 -19.143 11.598 1.00 48.56 101 VAL A CA 1
ATOM 785 C C . VAL A 1 101 ? 2.870 -20.654 11.578 1.00 48.56 101 VAL A C 1
ATOM 787 O O . VAL A 1 101 ? 2.839 -21.288 12.633 1.00 48.56 101 VAL A O 1
ATOM 790 N N . GLU A 1 102 ? 2.783 -21.219 10.381 1.00 43.09 102 GLU A N 1
ATOM 791 C CA . GLU A 1 102 ? 2.844 -22.659 10.170 1.00 43.09 102 GLU A CA 1
ATOM 792 C C . GLU A 1 102 ? 4.308 -23.113 10.162 1.00 43.09 102 GLU A C 1
ATOM 794 O O . GLU A 1 102 ? 5.152 -22.509 9.496 1.00 43.09 102 GLU A O 1
ATOM 799 N N . VAL A 1 103 ? 4.614 -24.136 10.961 1.00 48.00 103 VAL A N 1
ATOM 800 C CA . VAL A 1 103 ? 5.964 -24.684 11.122 1.00 48.00 103 VAL A CA 1
ATOM 801 C C . VAL A 1 103 ? 5.943 -26.168 10.793 1.00 48.00 103 VAL A C 1
ATOM 803 O O . VAL A 1 103 ? 5.164 -26.930 11.374 1.00 48.00 103 VAL A O 1
ATOM 806 N N . GLU A 1 104 ? 6.822 -26.593 9.893 1.00 56.72 104 GLU A N 1
ATOM 807 C CA . GLU A 1 104 ? 6.994 -27.998 9.533 1.00 56.72 104 GLU A CA 1
ATOM 808 C C . GLU A 1 104 ? 8.180 -28.655 10.254 1.00 56.72 104 GLU A C 1
ATOM 810 O O . GLU A 1 104 ? 9.084 -28.009 10.785 1.00 56.72 104 GLU A O 1
ATOM 815 N N . ILE A 1 105 ? 8.191 -29.990 10.286 1.00 44.50 105 ILE A N 1
ATOM 816 C CA . ILE A 1 105 ? 9.297 -30.752 10.873 1.00 44.50 105 ILE A CA 1
ATOM 817 C C . ILE A 1 105 ? 10.535 -30.577 9.981 1.00 44.50 105 ILE A C 1
ATOM 819 O O . ILE A 1 105 ? 10.576 -31.110 8.876 1.00 44.50 105 ILE A O 1
ATOM 823 N N . GLY A 1 106 ? 11.544 -29.859 10.484 1.00 48.31 106 GLY A N 1
ATOM 824 C CA . GLY A 1 106 ? 12.770 -29.515 9.749 1.00 48.31 106 GLY A CA 1
ATOM 825 C C . GLY A 1 106 ? 12.924 -28.022 9.440 1.00 48.31 106 GLY A C 1
ATOM 826 O O . GLY A 1 106 ? 13.962 -27.632 8.910 1.00 48.31 106 GLY A O 1
ATOM 827 N N . ASP A 1 107 ? 11.934 -27.195 9.792 1.00 47.34 107 ASP A N 1
ATOM 828 C CA . ASP A 1 107 ? 11.987 -25.746 9.598 1.00 47.34 107 ASP A CA 1
ATOM 829 C C . ASP A 1 107 ? 12.991 -25.033 10.517 1.00 47.34 107 ASP A C 1
ATOM 831 O O . ASP A 1 107 ? 13.195 -25.398 11.677 1.00 47.34 107 ASP A O 1
ATOM 835 N N . ASP A 1 108 ? 13.574 -23.950 9.997 1.00 47.69 108 ASP A N 1
ATOM 836 C CA . ASP A 1 108 ? 14.384 -23.014 10.776 1.00 47.69 108 ASP A CA 1
ATOM 837 C C . ASP A 1 108 ? 13.495 -22.196 11.736 1.00 47.69 108 ASP A C 1
ATOM 839 O O . ASP A 1 108 ? 12.591 -21.459 11.328 1.00 47.69 108 ASP A O 1
ATOM 843 N N . PHE A 1 109 ? 13.780 -22.306 13.037 1.00 50.28 109 PHE A N 1
ATOM 844 C CA . PHE A 1 109 ? 13.060 -21.625 14.117 1.00 50.28 109 PHE A CA 1
ATOM 845 C C . PHE A 1 109 ? 13.257 -20.101 14.127 1.00 50.28 109 PHE A C 1
ATOM 847 O O . PHE A 1 109 ? 12.575 -19.410 14.888 1.00 50.28 109 PHE A O 1
ATOM 854 N N . SER A 1 110 ? 14.117 -19.544 13.267 1.00 48.28 110 SER A N 1
ATOM 855 C CA . SER A 1 110 ? 14.174 -18.098 13.002 1.00 48.28 110 SER A CA 1
ATOM 856 C C . SER A 1 110 ? 12.811 -17.522 12.571 1.00 48.28 110 SER A C 1
ATOM 858 O O . SER A 1 110 ? 12.493 -16.380 12.912 1.00 48.28 110 SER A O 1
ATOM 860 N N . LYS A 1 111 ? 11.939 -18.342 11.957 1.00 41.94 111 LYS A N 1
ATOM 861 C CA . LYS A 1 111 ? 10.533 -18.022 11.634 1.00 41.94 111 LYS A CA 1
ATOM 862 C C . LYS A 1 111 ? 9.658 -17.703 12.859 1.00 41.94 111 LYS A C 1
ATOM 864 O O . LYS A 1 111 ? 8.616 -17.071 12.702 1.00 41.94 111 LYS A O 1
ATOM 869 N N . LEU A 1 112 ? 10.061 -18.110 14.067 1.00 43.53 112 LEU A N 1
ATOM 870 C CA . LEU A 1 112 ? 9.368 -17.801 15.328 1.00 43.53 112 LEU A CA 1
ATOM 871 C C . LEU A 1 112 ? 9.847 -16.499 15.986 1.00 43.53 112 LEU A C 1
ATOM 873 O O . LEU A 1 112 ? 9.214 -16.036 16.937 1.00 43.53 112 LEU A O 1
ATOM 877 N N . GLY A 1 113 ? 10.943 -15.900 15.503 1.00 41.03 113 GLY A N 1
ATOM 878 C CA . GLY A 1 113 ? 11.446 -14.624 16.012 1.00 41.03 113 GLY A CA 1
ATOM 879 C C . GLY A 1 113 ? 10.385 -13.525 15.916 1.00 41.03 113 GLY A C 1
ATOM 880 O O . GLY A 1 113 ? 9.500 -13.590 15.065 1.00 41.03 113 GLY A O 1
ATOM 881 N N . ALA A 1 114 ? 10.431 -12.523 16.798 1.00 42.25 114 ALA A N 1
ATOM 882 C CA . ALA A 1 114 ? 9.505 -11.394 16.733 1.00 42.25 114 ALA A CA 1
ATOM 883 C C . ALA A 1 114 ? 9.588 -10.741 15.340 1.00 42.25 114 ALA A C 1
ATOM 885 O O . ALA A 1 114 ? 10.624 -10.188 14.979 1.00 42.25 114 ALA A O 1
ATOM 886 N N . CYS A 1 115 ? 8.517 -10.837 14.547 1.00 37.50 115 CYS A N 1
ATOM 887 C CA . CYS A 1 115 ? 8.437 -10.125 13.278 1.00 37.50 115 CYS A CA 1
ATOM 888 C C . CYS A 1 115 ? 8.098 -8.661 13.555 1.00 37.50 115 CYS A C 1
ATOM 890 O O . CYS A 1 115 ? 7.153 -8.351 14.288 1.00 37.50 115 CYS A O 1
ATOM 892 N N . GLU A 1 116 ? 8.876 -7.777 12.946 1.00 32.75 116 GLU A N 1
ATOM 893 C CA . GLU A 1 116 ? 8.636 -6.344 12.907 1.00 32.75 116 GLU A CA 1
ATOM 894 C C . GLU A 1 116 ? 8.054 -6.006 11.534 1.00 32.75 116 GLU A C 1
ATOM 896 O O . GLU A 1 116 ? 8.698 -6.216 10.505 1.00 32.75 116 GLU A O 1
ATOM 901 N N . ILE A 1 117 ? 6.801 -5.552 11.508 1.00 37.38 117 ILE A N 1
ATOM 902 C CA . ILE A 1 117 ? 6.165 -5.074 10.278 1.00 37.38 117 ILE A CA 1
ATOM 903 C C . ILE A 1 117 ? 6.429 -3.576 10.203 1.00 37.38 117 ILE A C 1
ATOM 905 O O . ILE A 1 117 ? 5.880 -2.822 11.004 1.00 37.38 117 ILE A O 1
ATOM 909 N N . VAL A 1 118 ? 7.265 -3.157 9.251 1.00 29.50 118 VAL A N 1
ATOM 910 C CA . VAL A 1 118 ? 7.570 -1.744 9.004 1.00 29.50 118 VAL A CA 1
ATOM 911 C C . VAL A 1 118 ? 6.644 -1.214 7.913 1.00 29.50 118 VAL A C 1
ATOM 913 O O . VAL A 1 118 ? 6.812 -1.516 6.732 1.00 29.50 118 VAL A O 1
ATOM 916 N N . VAL A 1 119 ? 5.675 -0.392 8.305 1.00 38.28 119 VAL A N 1
ATOM 917 C CA . VAL A 1 119 ? 4.717 0.248 7.398 1.00 38.28 119 VAL A CA 1
ATOM 918 C C . VAL A 1 119 ? 5.395 1.422 6.693 1.00 38.28 119 VAL A C 1
ATOM 920 O O . VAL A 1 119 ? 5.554 2.505 7.265 1.00 38.28 119 VAL A O 1
ATOM 923 N N . LYS A 1 120 ? 5.814 1.201 5.442 1.00 30.33 120 LYS A N 1
ATOM 924 C CA . LYS A 1 120 ? 6.335 2.241 4.545 1.00 30.33 120 LYS A CA 1
ATOM 925 C C . LYS A 1 120 ? 5.277 2.575 3.508 1.00 30.33 120 LYS A C 1
ATOM 927 O O . LYS A 1 120 ? 4.969 1.754 2.653 1.00 30.33 120 LYS A O 1
ATOM 932 N N . ARG A 1 121 ? 4.752 3.797 3.544 1.00 35.25 121 ARG A N 1
ATOM 933 C CA . ARG A 1 121 ? 3.830 4.240 2.501 1.00 35.25 121 ARG A CA 1
ATOM 934 C C . ARG A 1 121 ? 4.566 4.395 1.170 1.00 35.25 121 ARG A C 1
ATOM 936 O O . ARG A 1 121 ? 5.550 5.135 1.092 1.00 35.25 121 ARG A O 1
ATOM 943 N N . ARG A 1 122 ? 4.041 3.775 0.112 1.00 32.38 122 ARG A N 1
ATOM 944 C CA . ARG A 1 122 ? 4.416 4.084 -1.273 1.00 32.38 122 ARG A CA 1
ATOM 945 C C . ARG A 1 122 ? 3.751 5.413 -1.655 1.00 32.38 122 ARG A C 1
ATOM 947 O O . ARG A 1 122 ? 2.530 5.542 -1.607 1.00 32.38 122 ARG A O 1
ATOM 954 N N . GLN A 1 123 ? 4.552 6.437 -1.951 1.00 30.44 123 GLN A N 1
ATOM 955 C CA . GLN A 1 123 ? 4.050 7.678 -2.545 1.00 30.44 123 GLN A CA 1
ATOM 956 C C . GLN A 1 123 ? 3.541 7.364 -3.953 1.00 30.44 123 GLN A C 1
ATOM 958 O O . GLN A 1 123 ? 4.349 7.159 -4.848 1.00 30.44 123 GLN A O 1
ATOM 963 N N . ASP A 1 124 ? 2.223 7.234 -4.086 1.00 32.47 124 ASP A N 1
ATOM 964 C CA . ASP A 1 124 ? 1.389 7.596 -5.242 1.00 32.47 124 ASP A CA 1
ATOM 965 C C . ASP A 1 124 ? 0.140 6.705 -5.230 1.00 32.47 124 ASP A C 1
ATOM 967 O O . ASP A 1 124 ? 0.180 5.564 -5.666 1.00 32.47 124 ASP A O 1
ATOM 971 N N . HIS A 1 125 ? -0.985 7.236 -4.750 1.00 33.62 125 HIS A N 1
ATOM 972 C CA . HIS A 1 125 ? -2.298 6.844 -5.259 1.00 33.62 125 HIS A CA 1
ATOM 973 C C . HIS A 1 125 ? -3.230 8.045 -5.153 1.00 33.62 125 HIS A C 1
ATOM 975 O O . HIS A 1 125 ? -3.619 8.478 -4.066 1.00 33.62 125 HIS A O 1
ATOM 981 N N . ARG A 1 126 ? -3.520 8.634 -6.317 1.00 32.19 126 ARG A N 1
ATOM 982 C CA . ARG A 1 126 ? -4.622 9.573 -6.474 1.00 32.19 126 ARG A CA 1
ATOM 983 C C . ARG A 1 126 ? -5.911 8.764 -6.441 1.00 32.19 126 ARG A C 1
ATOM 985 O O . ARG A 1 126 ? -6.086 7.838 -7.224 1.00 32.19 126 ARG A O 1
ATOM 992 N N . ASP A 1 127 ? -6.734 9.134 -5.477 1.00 38.62 127 ASP A N 1
ATOM 993 C CA . ASP A 1 127 ? -8.191 9.148 -5.485 1.00 38.62 127 ASP A CA 1
ATOM 994 C C . ASP A 1 127 ? -8.864 8.602 -6.760 1.00 38.62 127 ASP A C 1
ATOM 996 O O . ASP A 1 127 ? -8.698 9.162 -7.842 1.00 38.62 127 ASP A O 1
ATOM 1000 N N . THR A 1 128 ? -9.652 7.534 -6.627 1.00 35.06 128 THR A N 1
ATOM 1001 C CA . THR A 1 128 ? -10.797 7.251 -7.511 1.00 35.06 128 THR A CA 1
ATOM 1002 C C . THR A 1 128 ? -11.796 6.348 -6.787 1.00 35.06 128 THR A C 1
ATOM 1004 O O . THR A 1 128 ? -11.849 5.135 -6.969 1.00 35.06 128 THR A O 1
ATOM 1007 N N . GLY A 1 129 ? -12.644 6.965 -5.966 1.00 36.41 129 GLY A N 1
ATOM 1008 C CA . GLY A 1 129 ? -13.912 6.364 -5.568 1.00 36.41 129 GLY A CA 1
ATOM 1009 C C . GLY A 1 129 ? -14.860 6.282 -6.766 1.00 36.41 129 GLY A C 1
ATOM 1010 O O . GLY A 1 129 ? -15.577 7.241 -7.030 1.00 36.41 129 GLY A O 1
ATOM 1011 N N . ARG A 1 130 ? -14.825 5.164 -7.504 1.00 35.31 130 ARG A N 1
ATOM 1012 C CA . ARG A 1 130 ? -15.932 4.530 -8.258 1.00 35.31 130 ARG A CA 1
ATOM 1013 C C . ARG A 1 130 ? -15.368 3.276 -8.933 1.00 35.31 130 ARG A C 1
ATOM 1015 O O . ARG A 1 130 ? -14.488 3.401 -9.780 1.00 35.31 130 ARG A O 1
ATOM 1022 N N . LEU A 1 131 ? -15.866 2.083 -8.597 1.00 38.75 131 LEU A N 1
ATOM 1023 C CA . LEU A 1 131 ? -15.536 0.865 -9.347 1.00 38.75 131 LEU A CA 1
ATOM 1024 C C . LEU A 1 131 ? -15.965 1.056 -10.817 1.00 38.75 131 LEU A C 1
ATOM 1026 O O . LEU A 1 131 ? -17.151 1.008 -11.134 1.00 38.75 131 LEU A O 1
ATOM 1030 N N . MET A 1 132 ? -15.008 1.319 -11.709 1.00 35.31 132 MET A N 1
ATOM 1031 C CA . MET A 1 132 ? -15.197 1.220 -13.163 1.00 35.31 132 MET A CA 1
ATOM 1032 C C . MET A 1 132 ? -15.030 -0.247 -13.594 1.00 35.31 132 MET A C 1
ATOM 1034 O O . MET A 1 132 ? -14.204 -0.937 -12.989 1.00 35.31 132 MET A O 1
ATOM 1038 N N . PRO A 1 133 ? -15.777 -0.744 -14.594 1.00 36.44 133 PRO A N 1
ATOM 1039 C CA . PRO A 1 133 ? -15.648 -2.119 -15.083 1.00 36.44 133 PRO A CA 1
ATOM 1040 C C . PRO A 1 133 ? -14.211 -2.443 -15.537 1.00 36.44 133 PRO A C 1
ATOM 1042 O O . PRO A 1 133 ? -13.458 -1.549 -15.922 1.00 36.44 133 PRO A O 1
ATOM 1045 N N . ARG A 1 134 ? -13.832 -3.731 -15.461 1.00 41.00 134 ARG A N 1
ATOM 1046 C CA . ARG A 1 134 ? -12.473 -4.256 -15.727 1.00 41.00 134 ARG A CA 1
ATOM 1047 C C . ARG A 1 134 ? -11.867 -3.781 -17.055 1.00 41.00 134 ARG A C 1
ATOM 1049 O O . ARG A 1 134 ? -10.667 -3.589 -17.114 1.00 41.00 134 ARG A O 1
ATOM 1056 N N . THR A 1 135 ? -12.684 -3.538 -18.070 1.00 39.59 135 THR A N 1
ATOM 1057 C CA . THR A 1 135 ? -12.284 -3.390 -19.477 1.00 39.59 135 THR A CA 1
ATOM 1058 C C . THR A 1 135 ? -11.775 -2.000 -19.894 1.00 39.59 135 THR A C 1
ATOM 1060 O O . THR A 1 135 ? -11.491 -1.794 -21.065 1.00 39.59 135 THR A O 1
ATOM 1063 N N . GLU A 1 136 ? -11.677 -1.024 -18.981 1.00 45.91 136 GLU A N 1
ATOM 1064 C CA . GLU A 1 136 ? -11.268 0.360 -19.319 1.00 45.91 136 GLU A CA 1
ATOM 1065 C C . GLU A 1 136 ? -10.145 0.918 -18.418 1.00 45.91 136 GLU A C 1
ATOM 1067 O O . GLU A 1 136 ? -9.971 2.135 -18.310 1.00 45.91 136 GLU A O 1
ATOM 1072 N N . ARG A 1 137 ? -9.380 0.063 -17.722 1.00 64.19 137 ARG A N 1
ATOM 1073 C CA . ARG A 1 137 ? -8.341 0.517 -16.779 1.00 64.19 137 ARG A CA 1
ATOM 1074 C C . ARG A 1 137 ? -6.927 0.317 -17.331 1.00 64.19 137 ARG A C 1
ATOM 1076 O O . ARG A 1 137 ? -6.457 -0.808 -17.442 1.00 64.19 137 ARG A O 1
ATOM 1083 N N . ASP A 1 138 ? -6.217 1.424 -17.550 1.00 73.56 138 ASP A N 1
ATOM 1084 C CA . ASP A 1 138 ? -4.761 1.425 -17.731 1.00 73.56 138 ASP A CA 1
ATOM 1085 C C . ASP A 1 138 ? -4.065 1.109 -16.399 1.00 73.56 138 ASP A C 1
ATOM 1087 O O . ASP A 1 138 ? -4.110 1.907 -15.454 1.00 73.56 138 ASP A O 1
ATOM 1091 N N . ILE A 1 139 ? -3.377 -0.027 -16.324 1.00 76.56 139 ILE A N 1
ATOM 1092 C CA . ILE A 1 139 ? -2.672 -0.475 -15.120 1.00 76.56 139 ILE A CA 1
ATOM 1093 C C . ILE A 1 139 ? -1.203 -0.102 -15.233 1.00 76.56 139 ILE A C 1
ATOM 1095 O O . ILE A 1 139 ? -0.506 -0.557 -16.138 1.00 76.56 139 ILE A O 1
ATOM 1099 N N . VAL A 1 140 ? -0.718 0.712 -14.294 1.00 80.94 140 VAL A N 1
ATOM 1100 C CA . VAL A 1 140 ? 0.684 1.141 -14.266 1.00 80.94 140 VAL A CA 1
ATOM 1101 C C . VAL A 1 140 ? 1.562 0.025 -13.711 1.00 80.94 140 VAL A C 1
ATOM 1103 O O . VAL A 1 140 ? 1.410 -0.381 -12.563 1.00 80.94 140 VAL A O 1
ATOM 1106 N N . ILE A 1 141 ? 2.527 -0.425 -14.509 1.00 82.31 141 ILE A N 1
ATOM 1107 C CA . ILE A 1 141 ? 3.458 -1.509 -14.157 1.00 82.31 141 ILE A CA 1
ATOM 1108 C C . ILE A 1 141 ? 4.885 -1.019 -13.897 1.00 82.31 141 ILE A C 1
ATOM 1110 O O . ILE A 1 141 ? 5.710 -1.756 -13.361 1.00 82.31 141 ILE A O 1
ATOM 1114 N N . GLY A 1 142 ? 5.211 0.227 -14.238 1.00 81.69 142 GLY A N 1
ATOM 1115 C CA . GLY A 1 142 ? 6.533 0.796 -13.986 1.00 81.69 142 GLY A CA 1
ATOM 1116 C C . GLY A 1 142 ? 6.587 2.293 -14.250 1.00 81.69 142 GLY A C 1
ATOM 1117 O O . GLY A 1 142 ? 5.827 2.808 -15.064 1.00 81.69 142 GLY A O 1
ATOM 1118 N N . LYS A 1 143 ? 7.503 2.997 -13.582 1.00 86.50 143 LYS A N 1
ATOM 1119 C CA . LYS A 1 143 ? 7.668 4.453 -13.716 1.00 86.50 143 LYS A CA 1
ATOM 1120 C C . LYS A 1 143 ? 9.103 4.818 -14.059 1.00 86.50 143 LYS A C 1
ATOM 1122 O O . LYS A 1 143 ? 10.038 4.355 -13.403 1.00 86.50 143 LYS A O 1
ATOM 1127 N N . VAL A 1 144 ? 9.289 5.667 -15.064 1.00 89.25 144 VAL A N 1
ATOM 1128 C CA . VAL A 1 144 ? 10.605 6.193 -15.437 1.00 89.25 144 VAL A CA 1
ATOM 1129 C C . VAL A 1 144 ? 11.047 7.217 -14.396 1.00 89.25 144 VAL A C 1
ATOM 1131 O O . VAL A 1 144 ? 10.421 8.262 -14.225 1.00 89.25 144 VAL A O 1
ATOM 1134 N N . VAL A 1 145 ? 12.151 6.942 -13.705 1.00 89.56 145 VAL A N 1
ATOM 1135 C CA . VAL A 1 145 ? 12.650 7.802 -12.620 1.00 89.56 145 VAL A CA 1
ATOM 1136 C C . VAL A 1 145 ? 13.771 8.738 -13.067 1.00 89.56 145 VAL A C 1
ATOM 1138 O O . VAL A 1 145 ? 13.860 9.863 -12.582 1.00 89.56 145 VAL A O 1
ATOM 1141 N N . ALA A 1 146 ? 14.643 8.304 -13.980 1.00 87.94 146 ALA A N 1
ATOM 1142 C CA . ALA A 1 146 ? 15.786 9.103 -14.430 1.00 87.94 146 ALA A CA 1
ATOM 1143 C C . ALA A 1 146 ? 16.416 8.539 -15.713 1.00 87.94 146 ALA A C 1
ATOM 1145 O O . ALA A 1 146 ? 16.398 7.322 -15.894 1.00 87.94 146 ALA A O 1
ATOM 1146 N N . PRO A 1 147 ? 17.076 9.359 -16.549 1.00 92.44 147 PRO A N 1
ATOM 1147 C CA . PRO A 1 147 ? 17.921 8.856 -17.624 1.00 92.44 147 PRO A CA 1
ATOM 1148 C C . PRO A 1 147 ? 19.211 8.236 -17.073 1.00 92.44 147 PRO A C 1
ATOM 1150 O O . PRO A 1 147 ? 19.717 8.592 -15.999 1.00 92.44 147 PRO A O 1
ATOM 1153 N N . VAL A 1 148 ? 19.801 7.344 -17.857 1.00 90.38 148 VAL A N 1
ATOM 1154 C CA . VAL A 1 148 ? 21.053 6.650 -17.562 1.00 90.38 148 VAL A CA 1
ATOM 1155 C C . VAL A 1 148 ? 22.021 6.838 -18.728 1.00 90.38 148 VAL A C 1
ATOM 1157 O O . VAL A 1 148 ? 21.694 6.621 -19.890 1.00 90.38 148 VAL A O 1
ATOM 1160 N N . GLY A 1 149 ? 23.247 7.262 -18.415 1.00 90.50 149 GLY A N 1
ATOM 1161 C CA . GLY A 1 149 ? 24.283 7.480 -19.424 1.00 90.50 149 GLY A CA 1
ATOM 1162 C C . GLY A 1 149 ? 23.910 8.540 -20.470 1.00 90.50 149 GLY A C 1
ATOM 1163 O O . GLY A 1 149 ? 23.209 9.511 -20.171 1.00 90.50 149 GLY A O 1
ATOM 1164 N N . ILE A 1 150 ? 24.442 8.359 -21.683 1.00 91.25 150 ILE A N 1
ATOM 1165 C CA . ILE A 1 150 ? 24.268 9.280 -22.820 1.00 91.25 150 ILE A CA 1
ATOM 1166 C C . ILE A 1 150 ? 23.544 8.662 -24.023 1.00 91.25 150 ILE A C 1
ATOM 1168 O O . ILE A 1 150 ? 23.176 9.389 -24.938 1.00 91.25 150 ILE A O 1
ATOM 1172 N N . ARG A 1 151 ? 23.322 7.341 -24.016 1.00 91.44 151 ARG A N 1
ATOM 1173 C CA . ARG A 1 151 ? 22.765 6.568 -25.144 1.00 91.44 151 ARG A CA 1
ATOM 1174 C C . ARG A 1 151 ? 21.242 6.389 -25.072 1.00 91.44 151 ARG A C 1
ATOM 1176 O O . ARG A 1 151 ? 20.721 5.412 -25.603 1.00 91.44 151 ARG A O 1
ATOM 1183 N N . GLY A 1 152 ? 20.553 7.273 -24.350 1.00 92.94 152 GLY A N 1
ATOM 1184 C CA . GLY A 1 152 ? 19.097 7.227 -24.191 1.00 92.94 152 GLY A CA 1
ATOM 1185 C C . GLY A 1 152 ? 18.561 6.058 -23.356 1.00 92.94 152 GLY A C 1
ATOM 1186 O O . GLY A 1 152 ? 17.416 5.655 -23.522 1.00 92.94 152 GLY A O 1
ATOM 1187 N N . GLU A 1 153 ? 19.367 5.495 -22.450 1.00 96.62 153 GLU A N 1
ATOM 1188 C CA . GLU A 1 153 ? 18.873 4.504 -21.486 1.00 96.62 153 GLU A CA 1
ATOM 1189 C C . GLU A 1 153 ? 18.033 5.204 -20.400 1.00 96.62 153 GLU A C 1
ATOM 1191 O O . GLU A 1 153 ? 18.352 6.316 -19.970 1.00 96.62 153 GLU A O 1
ATOM 1196 N N . VAL A 1 154 ? 16.985 4.544 -19.910 1.00 94.88 154 VAL A N 1
ATOM 1197 C CA . VAL A 1 154 ? 16.107 5.041 -18.841 1.00 94.88 154 VAL A CA 1
ATOM 1198 C C . VAL A 1 154 ? 16.108 4.089 -17.654 1.00 94.88 154 VAL A C 1
ATOM 1200 O O . VAL A 1 154 ? 16.090 2.872 -17.811 1.00 94.88 154 VAL A O 1
ATOM 1203 N N . ARG A 1 155 ? 16.121 4.640 -16.440 1.00 92.19 155 ARG A N 1
ATOM 1204 C CA . ARG A 1 155 ? 15.911 3.890 -15.203 1.00 92.19 155 ARG A CA 1
ATOM 1205 C C . ARG A 1 155 ? 14.422 3.847 -14.899 1.00 92.19 155 ARG A C 1
ATOM 1207 O O . ARG A 1 155 ? 13.786 4.896 -14.810 1.00 92.19 155 ARG A O 1
ATOM 1214 N N . VAL A 1 156 ? 13.904 2.648 -14.683 1.00 87.81 156 VAL A N 1
ATOM 1215 C CA . VAL A 1 156 ? 12.496 2.364 -14.423 1.00 87.81 156 VAL A CA 1
ATOM 1216 C C . VAL A 1 156 ? 12.369 1.697 -13.066 1.00 87.81 156 VAL A C 1
ATOM 1218 O O . VAL A 1 156 ? 13.036 0.701 -12.791 1.00 87.81 156 VAL A O 1
A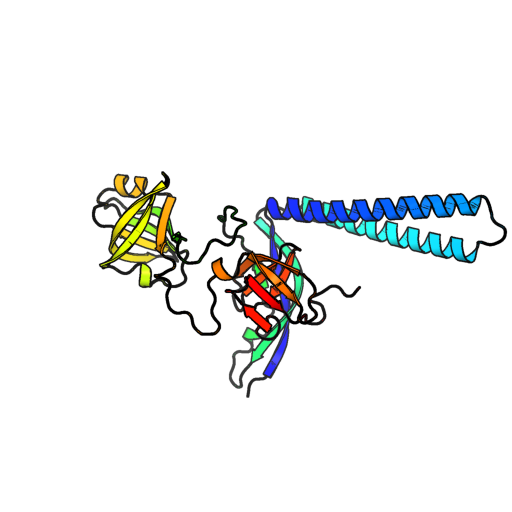TOM 1221 N N . PHE A 1 157 ? 11.525 2.254 -12.207 1.00 82.06 157 PHE A N 1
ATOM 1222 C CA . PHE A 1 157 ? 11.146 1.606 -10.963 1.00 82.06 157 PHE A CA 1
ATOM 1223 C C . PHE A 1 157 ? 9.946 0.688 -11.231 1.00 82.06 157 PHE A C 1
ATOM 1225 O O . PHE A 1 157 ? 8.916 1.191 -11.696 1.00 82.06 157 PHE A O 1
ATOM 1232 N N . PRO A 1 158 ? 10.062 -0.631 -10.997 1.00 79.50 158 PRO A N 1
ATOM 1233 C CA . PRO A 1 158 ? 8.967 -1.558 -11.242 1.00 79.50 158 PRO A CA 1
ATOM 1234 C C . PRO A 1 158 ? 7.839 -1.331 -10.225 1.00 79.50 158 PRO A C 1
ATOM 1236 O O . PRO A 1 158 ? 8.071 -1.200 -9.021 1.00 79.50 158 PRO A O 1
ATOM 1239 N N . LEU A 1 159 ? 6.604 -1.270 -10.720 1.00 72.19 159 LEU A N 1
ATOM 1240 C CA . LEU A 1 159 ? 5.368 -1.280 -9.926 1.00 72.19 159 LEU A CA 1
ATOM 1241 C C . LEU A 1 159 ? 4.603 -2.607 -10.104 1.00 72.19 159 LEU A C 1
ATOM 1243 O O . LEU A 1 159 ? 3.419 -2.683 -9.806 1.00 72.19 159 LEU A O 1
ATOM 1247 N N . THR A 1 160 ? 5.286 -3.634 -10.608 1.00 68.69 160 THR A N 1
ATOM 1248 C CA . THR A 1 160 ? 4.764 -4.970 -10.910 1.00 68.69 160 THR A CA 1
ATOM 1249 C C . THR A 1 160 ? 5.655 -6.020 -10.257 1.00 68.69 160 THR A C 1
ATOM 1251 O O . THR A 1 160 ? 6.871 -5.828 -10.193 1.00 68.69 160 THR A O 1
ATOM 1254 N N . ASP A 1 161 ? 5.059 -7.138 -9.846 1.00 65.94 161 ASP A N 1
ATOM 1255 C CA . ASP A 1 161 ? 5.772 -8.317 -9.333 1.00 65.94 161 ASP A CA 1
ATOM 1256 C C . ASP A 1 161 ? 6.231 -9.268 -10.457 1.00 65.94 161 ASP A C 1
ATOM 1258 O O . ASP A 1 161 ? 6.886 -10.271 -10.197 1.00 65.94 161 ASP A O 1
ATOM 1262 N N . PHE A 1 162 ? 5.914 -8.928 -11.713 1.00 72.12 162 PHE A N 1
ATOM 1263 C CA . PHE A 1 162 ? 6.264 -9.676 -12.927 1.00 72.12 162 PHE A CA 1
ATOM 1264 C C . PHE A 1 162 ? 7.408 -8.972 -13.688 1.00 72.12 162 PHE A C 1
ATOM 1266 O O . PHE A 1 162 ? 7.130 -8.144 -14.571 1.00 72.12 162 PHE A O 1
ATOM 1273 N N . PRO A 1 163 ? 8.686 -9.207 -13.330 1.00 73.38 163 PRO A N 1
ATOM 1274 C CA . PRO A 1 163 ? 9.843 -8.568 -13.964 1.00 73.38 163 PRO A CA 1
ATOM 1275 C C . PRO A 1 163 ? 9.994 -8.901 -15.456 1.00 73.38 163 PRO A C 1
ATOM 1277 O O . PRO A 1 163 ? 10.514 -8.078 -16.212 1.00 73.38 163 PRO A O 1
ATOM 1280 N N . GLU A 1 164 ? 9.502 -10.059 -15.897 1.00 78.50 164 GLU A N 1
ATOM 1281 C CA . GLU A 1 164 ? 9.533 -10.531 -17.286 1.00 78.50 164 GLU A CA 1
ATOM 1282 C C . GLU A 1 164 ? 8.830 -9.570 -18.261 1.00 78.50 164 GLU A C 1
ATOM 1284 O O . GLU A 1 164 ? 9.164 -9.504 -19.443 1.00 78.50 164 GLU A O 1
ATOM 1289 N N . ARG A 1 165 ? 7.920 -8.720 -17.762 1.00 82.31 165 ARG A N 1
ATOM 1290 C CA . ARG A 1 165 ? 7.261 -7.672 -18.562 1.00 82.31 165 ARG A CA 1
ATOM 1291 C C . ARG A 1 165 ? 8.244 -6.661 -19.150 1.00 82.31 165 ARG A C 1
ATOM 1293 O O . ARG A 1 165 ? 7.908 -5.981 -20.115 1.00 82.31 165 ARG A O 1
ATOM 1300 N N . PHE A 1 166 ? 9.442 -6.550 -18.581 1.00 89.12 166 PHE A N 1
ATOM 1301 C CA . PHE A 1 166 ? 10.487 -5.653 -19.059 1.00 89.12 166 PHE A CA 1
ATOM 1302 C C . PHE A 1 166 ? 11.564 -6.360 -19.890 1.00 89.12 166 PHE A C 1
ATOM 1304 O O . PHE A 1 166 ? 12.646 -5.799 -20.065 1.00 89.12 166 PHE A O 1
ATOM 1311 N N . GLU A 1 167 ? 11.321 -7.571 -20.395 1.00 89.75 167 GLU A N 1
ATOM 1312 C CA . GLU A 1 167 ? 12.290 -8.274 -21.240 1.00 89.75 167 GLU A CA 1
ATOM 1313 C C . GLU A 1 167 ? 12.522 -7.590 -22.604 1.00 89.75 167 GLU A C 1
ATOM 1315 O O . GLU A 1 167 ? 11.633 -6.918 -23.140 1.00 89.75 167 GLU A O 1
ATOM 1320 N N . PRO A 1 168 ? 13.726 -7.742 -23.192 1.00 92.12 168 PRO A N 1
ATOM 1321 C CA . PRO A 1 168 ? 13.996 -7.292 -24.553 1.00 92.12 168 PRO A CA 1
ATOM 1322 C C . PRO A 1 168 ? 13.027 -7.911 -25.568 1.00 92.12 168 PRO A C 1
ATOM 1324 O O . PRO A 1 168 ? 12.767 -9.109 -25.539 1.00 92.12 168 PRO A O 1
ATOM 1327 N N . GLY A 1 169 ? 12.542 -7.104 -26.509 1.00 89.50 169 GLY A N 1
ATOM 1328 C CA . GLY A 1 169 ? 11.568 -7.512 -27.524 1.00 89.50 169 GLY A CA 1
ATOM 1329 C C . GLY A 1 169 ? 10.109 -7.286 -27.125 1.00 89.50 169 GLY A C 1
ATOM 1330 O O . GLY A 1 169 ? 9.238 -7.374 -27.989 1.00 89.50 169 GLY A O 1
ATOM 1331 N N . THR A 1 170 ? 9.833 -6.931 -25.869 1.00 88.31 170 THR A N 1
ATOM 1332 C CA . THR A 1 170 ? 8.474 -6.629 -25.407 1.00 88.31 170 THR A CA 1
ATOM 1333 C C . THR A 1 170 ? 8.032 -5.238 -25.859 1.00 88.31 170 THR A C 1
ATOM 1335 O O . THR A 1 170 ? 8.748 -4.246 -25.679 1.00 88.31 170 THR A O 1
ATOM 1338 N N . GLU A 1 171 ? 6.832 -5.160 -26.437 1.00 90.31 171 GLU A N 1
ATOM 1339 C CA . GLU A 1 171 ? 6.159 -3.901 -26.751 1.00 90.31 171 GLU A CA 1
ATOM 1340 C C . GLU A 1 171 ? 5.167 -3.546 -25.638 1.00 90.31 171 GLU A C 1
ATOM 1342 O O . GLU A 1 171 ? 4.271 -4.323 -25.313 1.00 90.31 171 GLU A O 1
ATOM 1347 N N . LEU A 1 172 ? 5.312 -2.354 -25.060 1.00 90.50 172 LEU A N 1
ATOM 1348 C CA . LEU A 1 172 ? 4.457 -1.847 -23.988 1.00 90.50 172 LEU A CA 1
ATOM 1349 C C . LEU A 1 172 ? 3.806 -0.527 -24.394 1.00 90.50 172 LEU A C 1
ATOM 1351 O O . LEU A 1 172 ? 4.320 0.216 -25.232 1.00 90.50 172 LEU A O 1
ATOM 1355 N N . SER A 1 173 ? 2.674 -0.209 -23.771 1.00 90.56 173 SER A N 1
ATOM 1356 C CA . SER A 1 173 ? 2.127 1.145 -23.812 1.00 90.56 173 SER A CA 1
ATOM 1357 C C . SER A 1 173 ? 2.819 1.995 -22.743 1.00 90.56 173 SER A C 1
ATOM 1359 O O . SER A 1 173 ? 3.095 1.530 -21.639 1.00 90.56 173 SER A O 1
ATOM 1361 N N . MET A 1 174 ? 3.114 3.249 -23.063 1.00 92.69 174 MET A N 1
ATOM 1362 C CA . MET A 1 174 ? 3.710 4.208 -22.142 1.00 92.69 174 MET A CA 1
ATOM 1363 C C . MET A 1 174 ? 2.918 5.508 -22.180 1.00 92.69 174 MET A C 1
ATOM 1365 O O . MET A 1 174 ? 2.766 6.117 -23.241 1.00 92.69 174 MET A O 1
ATOM 1369 N N . ARG A 1 175 ? 2.441 5.933 -21.014 1.00 92.31 175 ARG A N 1
ATOM 1370 C CA . ARG A 1 175 ? 1.760 7.202 -20.792 1.00 92.31 175 ARG A CA 1
ATOM 1371 C C . ARG A 1 175 ? 2.781 8.251 -20.370 1.00 92.31 175 ARG A C 1
ATOM 1373 O O . ARG A 1 175 ? 3.451 8.112 -19.348 1.00 92.31 175 ARG A O 1
ATOM 1380 N N . LEU A 1 176 ? 2.917 9.290 -21.181 1.00 89.12 176 LEU A N 1
ATOM 1381 C CA . LEU A 1 176 ? 3.777 10.433 -20.906 1.00 89.12 176 LEU A CA 1
ATOM 1382 C C . LEU A 1 176 ? 3.148 11.323 -19.831 1.00 89.12 176 LEU A C 1
ATOM 1384 O O . LEU A 1 176 ? 1.929 11.362 -19.673 1.00 89.12 176 LEU A O 1
ATOM 1388 N N . GLU A 1 177 ? 3.969 12.117 -19.145 1.00 78.00 177 GLU A N 1
ATOM 1389 C CA . GLU A 1 177 ? 3.501 13.044 -18.101 1.00 78.00 177 GLU A CA 1
ATOM 1390 C C . GLU A 1 177 ? 2.460 14.057 -18.625 1.00 78.00 177 GLU A C 1
ATOM 1392 O O . GLU A 1 177 ? 1.562 14.478 -17.900 1.00 78.00 177 GLU A O 1
ATOM 1397 N N . LYS A 1 178 ? 2.524 14.392 -19.920 1.00 76.31 178 LYS A N 1
ATOM 1398 C CA . LYS A 1 178 ? 1.566 15.280 -20.602 1.00 76.31 178 LYS A CA 1
ATOM 1399 C C . LYS A 1 178 ? 0.236 14.598 -20.972 1.00 76.31 178 LYS A C 1
ATOM 1401 O O . LYS A 1 178 ? -0.609 15.236 -21.591 1.00 76.31 178 LYS A O 1
ATOM 1406 N N . GLY A 1 179 ? 0.052 13.324 -20.615 1.00 76.00 179 GLY A N 1
ATOM 1407 C CA . GLY A 1 179 ? -1.171 12.543 -20.838 1.00 76.00 179 GLY A CA 1
ATOM 1408 C C . GLY A 1 179 ? -1.248 11.817 -22.185 1.00 76.00 179 GLY A C 1
ATOM 1409 O O . GLY A 1 179 ? -2.151 11.010 -22.386 1.00 76.00 179 GLY A O 1
ATOM 1410 N N . GLU A 1 180 ? -0.308 12.057 -23.101 1.00 87.44 180 GLU A N 1
ATOM 1411 C CA . GLU A 1 180 ? -0.214 11.317 -24.363 1.00 87.44 180 GLU A CA 1
ATOM 1412 C C . GLU A 1 180 ? 0.268 9.881 -24.114 1.00 87.44 180 GLU A C 1
ATOM 1414 O O . GLU A 1 180 ? 1.215 9.662 -23.358 1.00 87.44 180 GLU A O 1
ATOM 1419 N N . THR A 1 181 ? -0.357 8.904 -24.771 1.00 88.19 181 THR A N 1
ATOM 1420 C CA . THR A 1 181 ? 0.045 7.493 -24.693 1.00 88.19 181 THR A CA 1
ATOM 1421 C C . THR A 1 181 ? 0.653 7.046 -26.012 1.00 88.19 181 THR A C 1
ATOM 1423 O O . THR A 1 181 ? 0.094 7.301 -27.077 1.00 88.19 181 THR A O 1
ATOM 1426 N N . ARG A 1 182 ? 1.787 6.342 -25.949 1.00 90.19 182 ARG A N 1
ATOM 1427 C CA . ARG A 1 182 ? 2.472 5.788 -27.123 1.00 90.19 182 ARG A CA 1
ATOM 1428 C C . ARG A 1 182 ? 2.956 4.364 -26.879 1.00 90.19 182 ARG A C 1
ATOM 1430 O O . ARG A 1 182 ? 3.241 3.991 -25.744 1.00 90.19 182 ARG A O 1
ATOM 1437 N N . LYS A 1 183 ? 3.108 3.584 -27.948 1.00 91.75 183 LYS A N 1
ATOM 1438 C CA . LYS A 1 183 ? 3.781 2.280 -27.891 1.00 91.75 183 LYS A CA 1
ATOM 1439 C C . LYS A 1 183 ? 5.295 2.461 -27.843 1.00 91.75 183 LYS A C 1
ATOM 1441 O O . LYS A 1 183 ? 5.841 3.352 -28.495 1.00 91.75 183 LYS A O 1
ATOM 1446 N N . VAL A 1 184 ? 5.967 1.622 -27.065 1.00 93.69 184 VAL A N 1
ATOM 1447 C CA . VAL A 1 184 ? 7.426 1.576 -26.948 1.00 93.69 184 VAL A CA 1
ATOM 1448 C C . VAL A 1 184 ? 7.908 0.134 -26.983 1.00 93.69 184 VAL A C 1
ATOM 1450 O O . VAL A 1 184 ? 7.309 -0.741 -26.365 1.00 93.69 184 VAL A O 1
ATOM 1453 N N . LEU A 1 185 ? 9.012 -0.099 -27.691 1.00 94.31 185 LEU A N 1
ATOM 1454 C CA . LEU A 1 185 ? 9.674 -1.398 -27.765 1.00 94.31 185 LEU A CA 1
ATOM 1455 C C . LEU A 1 185 ? 10.938 -1.377 -26.907 1.00 94.31 185 LEU A C 1
ATOM 1457 O O . LEU A 1 185 ? 11.765 -0.469 -27.046 1.00 94.31 185 LEU A O 1
ATOM 1461 N N . ILE A 1 186 ? 11.099 -2.383 -26.052 1.00 96.06 186 ILE A N 1
ATOM 1462 C CA . ILE A 1 186 ? 12.307 -2.570 -25.245 1.00 96.06 186 ILE A CA 1
ATOM 1463 C C . ILE A 1 186 ? 13.374 -3.248 -26.111 1.00 96.06 186 ILE A C 1
ATOM 1465 O O . ILE A 1 186 ? 13.201 -4.381 -26.545 1.00 96.06 186 ILE A O 1
ATOM 1469 N N . GLU A 1 187 ? 14.494 -2.574 -26.369 1.00 94.25 187 GLU A N 1
ATOM 1470 C CA . GLU A 1 187 ? 15.624 -3.143 -27.121 1.00 94.25 187 GLU A CA 1
ATOM 1471 C C . GLU A 1 187 ? 16.572 -3.919 -26.217 1.00 94.25 187 GLU A C 1
ATOM 1473 O O . GLU A 1 187 ? 17.048 -4.994 -26.571 1.00 94.25 187 GLU A O 1
ATOM 1478 N N . THR A 1 188 ? 16.873 -3.361 -25.045 1.00 93.44 188 THR A N 1
ATOM 1479 C CA . THR A 1 188 ? 17.671 -4.039 -24.025 1.00 93.44 188 THR A CA 1
ATOM 1480 C C . THR A 1 188 ? 17.122 -3.722 -22.648 1.00 93.44 188 THR A C 1
ATOM 1482 O O . THR A 1 188 ? 16.542 -2.658 -22.416 1.00 93.44 188 THR A O 1
ATOM 1485 N N . SER A 1 189 ? 17.320 -4.662 -21.735 1.00 95.00 189 SER A N 1
ATOM 1486 C CA . SER A 1 189 ? 16.853 -4.580 -20.365 1.00 95.00 189 SER A CA 1
ATOM 1487 C C . SER A 1 189 ? 17.878 -5.218 -19.452 1.00 95.00 189 SER A C 1
ATOM 1489 O O . SER A 1 189 ? 18.482 -6.239 -19.787 1.00 95.00 189 SER A O 1
ATOM 1491 N N . ARG A 1 190 ? 18.106 -4.587 -18.306 1.00 91.81 190 ARG A N 1
ATOM 1492 C CA . ARG A 1 190 ? 18.932 -5.142 -17.240 1.00 91.81 190 ARG A CA 1
ATOM 1493 C C . ARG A 1 190 ? 18.446 -4.644 -15.897 1.00 91.81 190 ARG A C 1
ATOM 1495 O O . ARG A 1 190 ? 18.128 -3.464 -15.743 1.00 91.81 190 ARG A O 1
ATOM 1502 N N . GLU A 1 191 ? 18.473 -5.520 -14.910 1.00 85.56 191 GLU A N 1
ATOM 1503 C CA . GLU A 1 191 ? 18.171 -5.144 -13.541 1.00 85.56 191 GLU A CA 1
ATOM 1504 C C . GLU A 1 191 ? 19.402 -4.530 -12.858 1.00 85.56 191 GLU A C 1
ATOM 1506 O O . GLU A 1 191 ? 20.552 -4.923 -13.082 1.00 85.56 191 GLU A O 1
ATOM 1511 N N . HIS A 1 192 ? 19.175 -3.517 -12.029 1.00 76.50 192 HIS A N 1
ATOM 1512 C CA . HIS A 1 192 ? 20.201 -2.890 -11.219 1.00 76.50 192 HIS A CA 1
ATOM 1513 C C . HIS A 1 192 ? 19.606 -2.292 -9.939 1.00 76.50 192 HIS A C 1
ATOM 1515 O O . HIS A 1 192 ? 18.964 -1.243 -9.979 1.00 76.50 192 HIS A O 1
ATOM 1521 N N . ARG A 1 193 ? 19.907 -2.916 -8.789 1.00 72.88 193 ARG A N 1
ATOM 1522 C CA . ARG A 1 193 ? 19.511 -2.451 -7.442 1.00 72.88 193 ARG A CA 1
ATOM 1523 C C . ARG A 1 193 ? 17.988 -2.271 -7.281 1.00 72.88 193 ARG A C 1
ATOM 1525 O O . ARG A 1 193 ? 17.552 -1.232 -6.793 1.00 72.88 193 ARG A O 1
ATOM 1532 N N . GLY A 1 194 ? 17.195 -3.260 -7.706 1.00 73.19 194 GLY A N 1
ATOM 1533 C CA . GLY A 1 194 ? 15.728 -3.237 -7.586 1.00 73.19 194 GLY A CA 1
ATOM 1534 C C . GLY A 1 194 ? 15.022 -2.284 -8.558 1.00 73.19 194 GLY A C 1
ATOM 1535 O O . GLY A 1 194 ? 13.866 -1.925 -8.356 1.00 73.19 194 GLY A O 1
ATOM 1536 N N . ALA A 1 195 ? 15.725 -1.835 -9.598 1.00 80.25 195 ALA A N 1
ATOM 1537 C CA . ALA A 1 195 ? 15.185 -1.048 -10.699 1.00 80.25 195 ALA A CA 1
ATOM 1538 C C . ALA A 1 195 ? 15.670 -1.627 -12.031 1.00 80.25 195 ALA A C 1
ATOM 1540 O O . ALA A 1 195 ? 16.725 -2.258 -12.094 1.00 80.25 195 ALA A O 1
ATOM 1541 N N . PHE A 1 196 ? 14.948 -1.353 -13.109 1.00 88.38 196 PHE A N 1
ATOM 1542 C CA . PHE A 1 196 ? 15.359 -1.714 -14.459 1.00 88.38 196 PHE A CA 1
ATOM 1543 C C . PHE A 1 196 ? 16.096 -0.558 -15.126 1.00 88.38 196 PHE A C 1
ATOM 1545 O O . PHE A 1 196 ? 15.779 0.612 -14.909 1.00 88.38 196 PHE A O 1
ATOM 1552 N N . VAL A 1 197 ? 17.086 -0.874 -15.952 1.00 93.38 197 VAL A N 1
ATOM 1553 C CA . VAL A 1 197 ? 17.644 0.053 -16.934 1.00 93.38 197 VAL A CA 1
ATOM 1554 C C . VAL A 1 197 ? 17.260 -0.460 -18.310 1.00 93.38 197 VAL A C 1
ATOM 1556 O O . VAL A 1 197 ? 17.717 -1.527 -18.717 1.00 93.38 197 VAL A O 1
ATOM 1559 N N . LEU A 1 198 ? 16.412 0.300 -18.996 1.00 96.38 198 LEU A N 1
ATOM 1560 C CA . LEU A 1 198 ? 15.861 -0.058 -20.295 1.00 96.38 198 LEU A CA 1
ATOM 1561 C C . LEU A 1 198 ? 16.452 0.830 -21.383 1.00 96.38 198 LEU A C 1
ATOM 1563 O O . LEU A 1 198 ? 16.601 2.041 -21.204 1.00 96.38 198 LEU A O 1
ATOM 1567 N N . LYS A 1 199 ? 16.735 0.233 -22.536 1.00 96.69 199 LYS A N 1
ATOM 1568 C CA . LYS A 1 199 ? 16.931 0.946 -23.797 1.00 96.69 199 LYS A CA 1
ATOM 1569 C C . LYS A 1 199 ? 15.650 0.802 -24.601 1.00 96.69 199 LYS A C 1
ATOM 1571 O O . LYS A 1 199 ? 15.243 -0.318 -24.901 1.00 96.69 199 LYS A O 1
ATOM 1576 N N . LEU A 1 200 ? 15.019 1.923 -24.926 1.00 96.62 200 LEU A N 1
ATOM 1577 C CA . LEU A 1 200 ? 13.809 1.943 -25.738 1.00 96.62 200 LEU A CA 1
ATOM 1578 C C . LEU A 1 200 ? 14.164 2.286 -27.181 1.00 96.62 200 LEU A C 1
ATOM 1580 O O . LEU A 1 200 ? 14.994 3.167 -27.428 1.00 96.62 200 LEU A O 1
ATOM 1584 N N . ARG A 1 201 ? 13.501 1.624 -28.128 1.00 94.88 201 ARG A N 1
ATOM 1585 C CA . ARG A 1 201 ? 13.677 1.907 -29.552 1.00 94.88 201 ARG A CA 1
ATOM 1586 C C . ARG A 1 201 ? 13.295 3.355 -29.858 1.00 94.88 201 ARG A C 1
ATOM 1588 O O . ARG A 1 201 ? 12.194 3.790 -29.521 1.00 94.88 201 ARG A O 1
ATOM 1595 N N . GLY A 1 202 ? 14.197 4.086 -30.513 1.00 92.31 202 GLY A N 1
ATOM 1596 C CA . GLY A 1 202 ? 14.005 5.494 -30.881 1.00 92.31 202 GLY A CA 1
ATOM 1597 C C . GLY A 1 202 ? 14.253 6.504 -29.754 1.00 92.31 202 GLY A C 1
ATOM 1598 O O . GLY A 1 202 ? 13.949 7.681 -29.927 1.00 92.31 202 GLY A O 1
ATOM 1599 N N . VAL A 1 203 ? 14.786 6.070 -28.607 1.00 95.31 203 VAL A N 1
ATOM 1600 C CA . VAL A 1 203 ? 15.262 6.948 -27.525 1.00 95.31 203 VAL A CA 1
ATOM 1601 C C . VAL A 1 203 ? 16.779 6.839 -27.494 1.00 95.31 203 VAL A C 1
ATOM 1603 O O . VAL A 1 203 ? 17.326 5.949 -26.844 1.00 95.31 203 VAL A O 1
ATOM 1606 N N . ASP A 1 204 ? 17.474 7.688 -28.248 1.00 94.38 204 ASP A N 1
ATOM 1607 C CA . ASP A 1 204 ? 18.896 7.490 -28.569 1.00 94.38 204 ASP A CA 1
ATOM 1608 C C . ASP A 1 204 ? 19.840 8.446 -27.856 1.00 94.38 204 ASP A C 1
ATOM 1610 O O . ASP A 1 204 ? 21.024 8.141 -27.681 1.00 94.38 204 ASP A O 1
ATOM 1614 N N . THR A 1 205 ? 19.313 9.560 -27.362 1.00 94.81 205 THR A N 1
ATOM 1615 C CA . THR A 1 205 ? 20.088 10.572 -26.657 1.00 94.81 205 THR A CA 1
ATOM 1616 C C . THR A 1 205 ? 19.666 10.695 -25.199 1.00 94.81 205 THR A C 1
ATOM 1618 O O . THR A 1 205 ? 18.577 10.299 -24.783 1.00 94.81 205 THR A O 1
ATOM 1621 N N . ARG A 1 206 ? 20.548 11.283 -24.384 1.00 93.75 206 ARG A N 1
ATOM 1622 C CA . ARG A 1 206 ? 20.225 11.625 -22.993 1.00 93.75 206 ARG A CA 1
ATOM 1623 C C . ARG A 1 206 ? 19.000 12.536 -22.883 1.00 93.75 206 ARG A C 1
ATOM 1625 O O . ARG A 1 206 ? 18.265 12.397 -21.914 1.00 93.75 206 ARG A O 1
ATOM 1632 N N . ASN A 1 207 ? 18.810 13.446 -23.837 1.00 93.44 207 ASN A N 1
ATOM 1633 C CA . ASN A 1 207 ? 17.684 14.376 -23.830 1.00 93.44 207 ASN A CA 1
ATOM 1634 C C . ASN A 1 207 ? 16.373 13.634 -24.101 1.00 93.44 207 ASN A C 1
ATOM 1636 O O . ASN A 1 207 ? 15.434 13.806 -23.336 1.00 93.44 207 ASN A O 1
ATOM 1640 N N . ASP A 1 208 ? 16.357 12.717 -25.074 1.00 93.44 208 ASP A N 1
ATOM 1641 C CA . ASP A 1 208 ? 15.176 11.883 -25.343 1.00 93.44 208 ASP A CA 1
ATOM 1642 C C . ASP A 1 208 ? 14.768 11.084 -24.098 1.00 93.44 208 ASP A C 1
ATOM 1644 O O . ASP A 1 208 ? 13.590 10.948 -23.792 1.00 93.44 208 ASP A O 1
ATOM 1648 N N . ALA A 1 209 ? 15.747 10.556 -23.356 1.00 94.19 209 ALA A N 1
ATOM 1649 C CA . ALA A 1 209 ? 15.500 9.833 -22.111 1.00 94.19 209 ALA A CA 1
ATOM 1650 C C . ALA A 1 209 ? 15.058 10.750 -20.956 1.00 94.19 209 ALA A C 1
ATOM 1652 O O . ALA A 1 209 ? 14.300 10.318 -20.088 1.00 94.19 209 ALA A O 1
ATOM 1653 N N . GLU A 1 210 ? 15.534 11.996 -20.921 1.00 91.69 210 GLU A N 1
ATOM 1654 C CA . GLU A 1 210 ? 15.124 12.997 -19.931 1.00 91.69 210 GLU A CA 1
ATOM 1655 C C . GLU A 1 210 ? 13.665 13.412 -20.138 1.00 91.69 210 GLU A C 1
ATOM 1657 O O . GLU A 1 210 ? 12.923 13.496 -19.160 1.00 91.69 210 GLU A O 1
ATOM 1662 N N . ASP A 1 211 ? 13.232 13.561 -21.393 1.00 92.69 211 ASP A N 1
ATOM 1663 C CA . ASP A 1 211 ? 11.842 13.862 -21.762 1.00 92.69 211 ASP A CA 1
ATOM 1664 C C . ASP A 1 211 ? 10.858 12.764 -21.325 1.00 92.69 211 ASP A C 1
ATOM 1666 O O . ASP A 1 211 ? 9.655 13.001 -21.222 1.00 92.69 211 ASP A O 1
ATOM 1670 N N . LEU A 1 212 ? 11.364 11.559 -21.045 1.00 92.25 212 LEU A N 1
ATOM 1671 C CA . LEU A 1 212 ? 10.574 10.440 -20.539 1.00 92.25 212 LEU A CA 1
ATOM 1672 C C . LEU A 1 212 ? 10.515 10.359 -19.019 1.00 92.25 212 LEU A C 1
ATOM 1674 O O . LEU A 1 212 ? 9.785 9.512 -18.501 1.00 92.25 212 LEU A O 1
ATOM 1678 N N . ARG A 1 213 ? 11.239 11.206 -18.282 1.00 89.88 213 ARG A N 1
ATOM 1679 C CA . ARG A 1 213 ? 11.157 11.220 -16.818 1.00 89.88 213 ARG A CA 1
ATOM 1680 C C . ARG A 1 213 ? 9.705 11.409 -16.371 1.00 89.88 213 ARG A C 1
ATOM 1682 O O . ARG A 1 213 ? 8.987 12.240 -16.904 1.00 89.88 213 ARG A O 1
ATOM 1689 N N . GLY A 1 214 ? 9.281 10.617 -15.389 1.00 83.19 214 GLY A N 1
ATOM 1690 C CA . GLY A 1 214 ? 7.917 10.648 -14.864 1.00 83.19 214 GLY A CA 1
ATOM 1691 C C . GLY A 1 214 ? 6.900 9.862 -15.693 1.00 83.19 214 GLY A C 1
ATOM 1692 O O . GLY A 1 214 ? 5.810 9.613 -15.186 1.00 83.19 214 GLY A O 1
ATOM 1693 N N . SER A 1 215 ? 7.253 9.418 -16.905 1.00 90.94 215 SER A N 1
ATOM 1694 C CA . SER A 1 215 ? 6.374 8.593 -17.741 1.00 90.94 215 SER A CA 1
ATOM 1695 C C . SER A 1 215 ? 6.133 7.216 -17.121 1.00 90.94 215 SER A C 1
ATOM 1697 O O . SER A 1 215 ? 6.982 6.662 -16.415 1.00 90.94 215 SER A O 1
ATOM 1699 N N . GLU A 1 216 ? 4.971 6.652 -17.419 1.00 91.12 216 GLU A N 1
ATOM 1700 C CA . GLU A 1 216 ? 4.441 5.433 -16.815 1.00 91.12 216 GLU A CA 1
ATOM 1701 C C . GLU A 1 216 ? 4.261 4.350 -17.880 1.00 91.12 216 GLU A C 1
ATOM 1703 O O . GLU A 1 216 ? 3.607 4.574 -18.895 1.00 91.12 216 GLU A O 1
ATOM 1708 N N . PHE A 1 217 ? 4.822 3.165 -17.655 1.00 87.69 217 PHE A N 1
ATOM 1709 C CA . PHE A 1 217 ? 4.498 1.979 -18.443 1.00 87.69 217 PHE A CA 1
ATOM 1710 C C . PHE A 1 217 ? 3.154 1.441 -17.983 1.00 87.69 217 PHE A C 1
ATOM 1712 O O . PHE A 1 217 ? 2.957 1.220 -16.786 1.00 87.69 217 PHE A O 1
ATOM 1719 N N . ILE A 1 218 ? 2.258 1.221 -18.937 1.00 87.62 218 ILE A N 1
ATOM 1720 C CA . ILE A 1 218 ? 0.892 0.779 -18.696 1.00 87.62 218 ILE A CA 1
ATOM 1721 C C . ILE A 1 218 ? 0.560 -0.457 -19.531 1.00 87.62 218 ILE A C 1
ATOM 1723 O O . ILE A 1 218 ? 1.067 -0.638 -20.643 1.00 87.62 218 ILE A O 1
ATOM 1727 N N . ILE A 1 219 ? -0.310 -1.298 -18.988 1.00 82.12 219 ILE A N 1
ATOM 1728 C CA . ILE A 1 219 ? -0.949 -2.409 -19.693 1.00 82.12 219 ILE A CA 1
ATOM 1729 C C . ILE A 1 219 ? -2.462 -2.274 -19.575 1.00 82.12 219 ILE A C 1
ATOM 1731 O O . ILE A 1 219 ? -2.963 -1.685 -18.619 1.00 82.12 219 ILE A O 1
ATOM 1735 N N . ASP A 1 220 ? -3.165 -2.845 -20.544 1.00 72.31 220 ASP A N 1
ATOM 1736 C CA . ASP A 1 220 ? -4.604 -3.057 -20.430 1.00 72.31 220 ASP A CA 1
ATOM 1737 C C . ASP A 1 220 ? -4.881 -4.125 -19.359 1.00 72.31 220 ASP A C 1
ATOM 1739 O O . ASP A 1 220 ? -4.098 -5.071 -19.210 1.00 72.31 220 ASP A O 1
ATOM 1743 N N . ALA A 1 221 ? -5.992 -3.990 -18.641 1.00 62.59 221 ALA A N 1
ATOM 1744 C CA . ALA A 1 221 ? -6.482 -4.990 -17.703 1.00 62.59 221 ALA A CA 1
ATOM 1745 C C . ALA A 1 221 ? -6.705 -6.359 -18.365 1.00 62.59 221 ALA A C 1
ATOM 1747 O O . ALA A 1 221 ? -6.500 -7.387 -17.721 1.00 62.59 221 ALA A O 1
ATOM 1748 N N . ASP A 1 222 ? -7.021 -6.389 -19.660 1.00 58.56 222 ASP A N 1
ATOM 1749 C CA . ASP A 1 222 ? -7.163 -7.639 -20.418 1.00 58.56 222 ASP A CA 1
ATOM 1750 C C . ASP A 1 222 ? -5.818 -8.366 -20.652 1.00 58.56 222 ASP A C 1
ATOM 1752 O O . ASP A 1 222 ? -5.801 -9.538 -21.019 1.00 58.56 222 ASP A O 1
ATOM 1756 N N . ASN A 1 223 ? -4.679 -7.701 -20.410 1.00 57.19 223 ASN A N 1
ATOM 1757 C CA . ASN A 1 223 ? -3.324 -8.267 -20.523 1.00 57.19 223 ASN A CA 1
ATOM 1758 C C . ASN A 1 223 ? -2.683 -8.576 -19.154 1.00 57.19 223 ASN A C 1
ATOM 1760 O O . ASN A 1 223 ? -1.449 -8.678 -19.019 1.00 57.19 223 ASN A O 1
ATOM 1764 N N . LEU A 1 224 ? -3.507 -8.678 -18.111 1.00 59.91 224 LEU A N 1
ATOM 1765 C CA . LEU A 1 224 ? -3.072 -9.176 -16.814 1.00 59.91 224 LEU A CA 1
ATOM 1766 C C . LEU A 1 224 ? -2.680 -10.653 -16.918 1.00 59.91 224 LEU A C 1
ATOM 1768 O O . LEU A 1 224 ? -3.220 -11.410 -17.717 1.00 59.91 224 LEU A O 1
ATOM 1772 N N . GLY A 1 225 ? -1.668 -11.034 -16.140 1.00 53.88 225 GLY A N 1
ATOM 1773 C CA . GLY A 1 225 ? -1.238 -12.429 -16.093 1.00 53.88 225 GLY A CA 1
ATOM 1774 C C . GLY A 1 225 ? -2.281 -13.273 -15.368 1.00 53.88 225 GLY A C 1
ATOM 1775 O O . GLY A 1 225 ? -3.038 -12.759 -14.545 1.00 53.88 225 GLY A O 1
ATOM 1776 N N . GLU A 1 226 ? -2.309 -14.572 -15.645 1.00 47.50 226 GLU A N 1
ATOM 1777 C CA . GLU A 1 226 ? -3.087 -15.488 -14.818 1.00 47.50 226 GLU A CA 1
ATOM 1778 C C . GLU A 1 226 ? -2.521 -15.480 -13.390 1.00 47.50 226 GLU A C 1
ATOM 1780 O O . GLU A 1 226 ? -1.316 -15.630 -13.174 1.00 47.50 226 GLU A O 1
ATOM 1785 N N . LEU A 1 227 ? -3.397 -15.257 -12.413 1.00 52.31 227 LEU A N 1
ATOM 1786 C CA . LEU A 1 227 ? -3.074 -15.364 -10.996 1.00 52.31 227 LEU A CA 1
ATOM 1787 C C . LEU A 1 227 ? -3.348 -16.794 -10.523 1.00 52.31 227 LEU A C 1
ATOM 1789 O O . LEU A 1 227 ? -4.223 -17.478 -11.054 1.00 52.31 227 LEU A O 1
ATOM 1793 N N . SER A 1 228 ? -2.618 -17.247 -9.503 1.00 50.94 228 SER A N 1
ATOM 1794 C CA . SER A 1 228 ? -3.000 -18.470 -8.791 1.00 50.94 228 SER A CA 1
ATOM 1795 C C . SER A 1 228 ? -4.327 -18.261 -8.051 1.00 50.94 228 SER A C 1
ATOM 1797 O O . SER A 1 228 ? -4.700 -17.123 -7.768 1.00 50.94 228 SER A O 1
ATOM 1799 N N . GLU A 1 229 ? -5.033 -19.347 -7.717 1.00 44.47 229 GLU A N 1
ATOM 1800 C CA . GLU A 1 229 ? -6.386 -19.306 -7.123 1.00 44.47 229 GLU A CA 1
ATOM 1801 C C . GLU A 1 229 ? -6.500 -18.455 -5.839 1.00 44.47 229 GLU A C 1
ATOM 1803 O O . GLU A 1 229 ? -7.586 -17.982 -5.518 1.00 44.47 229 GLU A O 1
ATOM 1808 N N . ASP A 1 230 ? -5.384 -18.209 -5.145 1.00 55.28 230 ASP A N 1
ATOM 1809 C CA . ASP A 1 230 ? -5.316 -17.433 -3.899 1.00 55.28 230 ASP A CA 1
ATOM 1810 C C . ASP A 1 230 ? -4.582 -16.086 -4.046 1.00 55.28 230 ASP A C 1
ATOM 1812 O O . ASP A 1 230 ? -4.274 -15.429 -3.049 1.00 55.28 230 ASP A O 1
ATOM 1816 N N . SER A 1 231 ? -4.252 -15.674 -5.270 1.00 57.66 231 SER A N 1
ATOM 1817 C CA . SER A 1 231 ? -3.574 -14.403 -5.528 1.00 57.66 231 SER A CA 1
ATOM 1818 C C . SER A 1 231 ? -4.552 -13.368 -6.057 1.00 57.66 231 SER A C 1
ATOM 1820 O O . SER A 1 231 ? -5.407 -13.660 -6.889 1.00 57.66 231 SER A O 1
ATOM 1822 N N . PHE A 1 232 ? -4.384 -12.128 -5.607 1.00 64.00 232 PHE A N 1
ATOM 1823 C CA . PHE A 1 232 ? -5.197 -10.999 -6.038 1.00 64.00 232 PHE A CA 1
ATOM 1824 C C . PHE A 1 232 ? -4.300 -9.835 -6.420 1.00 64.00 232 PHE A C 1
ATOM 1826 O O . PHE A 1 232 ? -3.274 -9.584 -5.786 1.00 64.00 232 PHE A O 1
ATOM 1833 N N . TYR A 1 233 ? -4.712 -9.085 -7.437 1.00 63.31 233 TYR A N 1
ATOM 1834 C CA . TYR A 1 233 ? -4.064 -7.823 -7.728 1.00 63.31 233 TYR A CA 1
ATOM 1835 C C . TYR A 1 233 ? -4.397 -6.789 -6.657 1.00 63.31 233 TYR A C 1
ATOM 1837 O O . TYR A 1 233 ? -5.539 -6.657 -6.223 1.00 63.31 233 TYR A O 1
ATOM 1845 N N . LEU A 1 234 ? -3.407 -5.982 -6.282 1.00 64.50 234 LEU A N 1
ATOM 1846 C CA . LEU A 1 234 ? -3.574 -4.926 -5.287 1.00 64.50 234 LEU A CA 1
ATOM 1847 C C . LEU A 1 234 ? -4.747 -3.981 -5.611 1.00 64.50 234 LEU A C 1
ATOM 1849 O O . LEU A 1 234 ? -5.524 -3.614 -4.734 1.00 64.50 234 LEU A O 1
ATOM 1853 N N . PHE A 1 235 ? -4.903 -3.617 -6.884 1.00 62.69 235 PHE A N 1
ATOM 1854 C CA . PHE A 1 235 ? -5.985 -2.744 -7.344 1.00 62.69 235 PHE A CA 1
ATOM 1855 C C . PHE A 1 235 ? -7.368 -3.415 -7.355 1.00 62.69 235 PHE A C 1
ATOM 1857 O O . PHE A 1 235 ? -8.366 -2.701 -7.423 1.00 62.69 235 PHE A O 1
ATOM 1864 N N . ASP A 1 236 ? -7.432 -4.749 -7.307 1.00 64.12 236 ASP A N 1
ATOM 1865 C CA . ASP A 1 236 ? -8.686 -5.493 -7.140 1.00 64.12 236 ASP A CA 1
ATOM 1866 C C . ASP A 1 236 ? -9.100 -5.536 -5.662 1.00 64.12 236 ASP A C 1
ATOM 1868 O O . ASP A 1 236 ? -10.282 -5.654 -5.355 1.00 64.12 236 ASP A O 1
ATOM 1872 N N . ILE A 1 237 ? -8.130 -5.424 -4.746 1.00 78.69 237 ILE A N 1
ATOM 1873 C CA . ILE A 1 237 ? -8.354 -5.439 -3.298 1.00 78.69 237 ILE A CA 1
ATOM 1874 C C . ILE A 1 237 ? -8.711 -4.054 -2.751 1.00 78.69 237 ILE A C 1
ATOM 1876 O O . ILE A 1 237 ? -9.574 -3.934 -1.880 1.00 78.69 237 ILE A O 1
ATOM 1880 N N . ILE A 1 238 ? -8.054 -3.000 -3.235 1.00 76.44 238 ILE A N 1
ATOM 1881 C CA . ILE A 1 238 ? -8.347 -1.628 -2.807 1.00 76.44 238 ILE A CA 1
ATOM 1882 C C . ILE A 1 238 ? -9.774 -1.249 -3.234 1.00 76.44 238 ILE A C 1
ATOM 1884 O O . ILE A 1 238 ? -10.150 -1.378 -4.396 1.00 76.44 238 ILE A O 1
ATOM 1888 N N . GLY A 1 239 ? -10.561 -0.742 -2.285 1.00 76.06 239 GLY A N 1
ATOM 1889 C CA . GLY A 1 239 ? -11.961 -0.359 -2.467 1.00 76.06 239 GLY A CA 1
ATOM 1890 C C . GLY A 1 239 ? -12.970 -1.470 -2.168 1.00 76.06 239 GLY A C 1
ATOM 1891 O O . GLY A 1 239 ? -14.168 -1.196 -2.174 1.00 76.06 239 GLY A O 1
ATOM 1892 N N . LEU A 1 240 ? -12.530 -2.700 -1.871 1.00 81.00 240 LEU A N 1
ATOM 1893 C CA . LEU A 1 240 ? -13.452 -3.759 -1.458 1.00 81.00 240 LEU A CA 1
ATOM 1894 C C . LEU A 1 240 ? -14.102 -3.421 -0.119 1.00 81.00 240 LEU A C 1
ATOM 1896 O O . LEU A 1 240 ? -13.418 -3.045 0.838 1.00 81.00 240 LEU A O 1
ATOM 1900 N N . LYS A 1 241 ? -15.415 -3.627 -0.030 1.00 86.06 241 LYS A N 1
ATOM 1901 C CA . LYS A 1 241 ? -16.161 -3.523 1.220 1.00 86.06 241 LYS A CA 1
ATOM 1902 C C . LYS A 1 241 ? -15.811 -4.696 2.128 1.00 86.06 241 LYS A C 1
ATOM 1904 O O . LYS A 1 241 ? -15.990 -5.848 1.749 1.00 86.06 241 LYS A O 1
ATOM 1909 N N . VAL A 1 242 ? -15.360 -4.413 3.342 1.00 89.12 242 VAL A N 1
ATOM 1910 C CA . VAL A 1 242 ? -14.983 -5.419 4.330 1.00 89.12 242 VAL A CA 1
ATOM 1911 C C . VAL A 1 242 ? -16.138 -5.658 5.293 1.00 89.12 242 VAL A C 1
ATOM 1913 O O . VAL A 1 242 ? -16.616 -4.732 5.948 1.00 89.12 242 VAL A O 1
ATOM 1916 N N . VAL A 1 243 ? -16.575 -6.909 5.409 1.00 88.56 243 VAL A N 1
ATOM 1917 C CA . VAL A 1 243 ? -17.656 -7.321 6.313 1.00 88.56 243 VAL A CA 1
ATOM 1918 C C . VAL A 1 243 ? -17.255 -8.533 7.142 1.00 88.56 243 VAL A C 1
ATOM 1920 O O . VAL A 1 243 ? -16.493 -9.378 6.681 1.00 88.56 243 VAL A O 1
ATOM 1923 N N . THR A 1 244 ? -17.768 -8.648 8.364 1.00 87.81 244 THR A N 1
ATOM 1924 C CA . THR A 1 244 ? -17.613 -9.884 9.145 1.00 87.81 244 THR A CA 1
ATOM 1925 C C . THR A 1 244 ? -18.549 -10.983 8.639 1.00 87.81 244 THR A C 1
ATOM 1927 O O . THR A 1 244 ? -19.537 -10.691 7.965 1.00 87.81 244 THR A O 1
ATOM 1930 N N . GLU A 1 245 ? -18.293 -12.242 9.008 1.00 84.06 245 GLU A N 1
ATOM 1931 C CA . GLU A 1 245 ? -19.234 -13.355 8.760 1.00 84.06 245 GLU A CA 1
ATOM 1932 C C . GLU A 1 245 ? -20.642 -13.072 9.330 1.00 84.06 245 GLU A C 1
ATOM 1934 O O . GLU A 1 245 ? -21.641 -13.432 8.714 1.00 84.06 245 GLU A O 1
ATOM 1939 N N . ASP A 1 246 ? -20.726 -12.335 10.444 1.00 83.19 246 ASP A N 1
ATOM 1940 C CA . ASP A 1 246 ? -21.990 -11.895 11.060 1.00 83.19 246 ASP A CA 1
ATOM 1941 C C . ASP A 1 246 ? -22.611 -10.645 10.399 1.00 83.19 246 ASP A C 1
ATOM 1943 O O . ASP A 1 246 ? -23.623 -10.119 10.866 1.00 83.19 246 ASP A O 1
ATOM 1947 N N . GLY A 1 247 ? -21.992 -10.118 9.339 1.00 83.81 247 GLY A N 1
ATOM 1948 C CA . GLY A 1 247 ? -22.487 -8.973 8.574 1.00 83.81 247 GLY A CA 1
ATOM 1949 C C . GLY A 1 247 ? -22.168 -7.591 9.156 1.00 83.81 247 GLY A C 1
ATOM 1950 O O . GLY A 1 247 ? -22.747 -6.605 8.693 1.00 83.81 247 GLY A O 1
ATOM 1951 N N . ARG A 1 248 ? -21.262 -7.464 10.141 1.00 86.31 248 ARG A N 1
ATOM 1952 C CA . ARG A 1 248 ? -20.790 -6.136 10.584 1.00 86.31 248 ARG A CA 1
ATOM 1953 C C . ARG A 1 248 ? -19.946 -5.495 9.493 1.00 86.31 248 ARG A C 1
ATOM 1955 O O . ARG A 1 248 ? -19.032 -6.122 8.971 1.00 86.31 248 ARG A O 1
ATOM 1962 N N . ASP A 1 249 ? -20.222 -4.228 9.215 1.00 87.94 249 ASP A N 1
ATOM 1963 C CA . ASP A 1 249 ? -19.461 -3.410 8.276 1.00 87.94 249 ASP A CA 1
ATOM 1964 C C . ASP A 1 249 ? -18.165 -2.907 8.928 1.00 87.94 249 ASP A C 1
ATOM 1966 O O . ASP A 1 249 ? -18.200 -2.281 9.991 1.00 87.94 249 ASP A O 1
ATOM 1970 N N . LEU A 1 250 ? -17.027 -3.196 8.297 1.00 84.75 250 LEU A N 1
ATOM 1971 C CA . LEU A 1 250 ? -15.694 -2.766 8.719 1.00 84.75 250 LEU A CA 1
ATOM 1972 C C . LEU A 1 250 ? -15.109 -1.706 7.771 1.00 84.75 250 LEU A C 1
ATOM 1974 O O . LEU A 1 250 ? -13.915 -1.417 7.829 1.00 84.75 250 LEU A O 1
ATOM 1978 N N . GLY A 1 251 ? -15.940 -1.104 6.918 1.00 86.31 251 GLY A N 1
ATOM 1979 C CA . GLY A 1 251 ? -15.534 -0.097 5.948 1.00 86.31 251 GLY A CA 1
ATOM 1980 C C . GLY A 1 251 ? -15.005 -0.710 4.654 1.00 86.31 251 GLY A C 1
ATOM 1981 O O . GLY A 1 251 ? -15.367 -1.816 4.276 1.00 86.31 251 GLY A O 1
ATOM 1982 N N . GLU A 1 252 ? -14.146 0.024 3.957 1.00 83.81 252 GLU A N 1
ATOM 1983 C CA . GLU A 1 252 ? -13.566 -0.394 2.675 1.00 83.81 252 GLU A CA 1
ATOM 1984 C C . GLU A 1 252 ? -12.049 -0.494 2.794 1.00 83.81 252 GLU A C 1
ATOM 1986 O O . GLU A 1 252 ? -11.447 0.240 3.583 1.00 83.81 252 GLU A O 1
ATOM 1991 N N . VAL A 1 253 ? -11.410 -1.371 2.019 1.00 79.44 253 VAL A N 1
ATOM 1992 C CA . VAL A 1 253 ? -9.945 -1.449 1.975 1.00 79.44 253 VAL A CA 1
ATOM 1993 C C . VAL A 1 253 ? -9.388 -0.173 1.347 1.00 79.44 253 VAL A C 1
ATOM 1995 O O . VAL A 1 253 ? -9.668 0.152 0.200 1.00 79.44 253 VAL A O 1
ATOM 1998 N N . THR A 1 254 ? -8.571 0.552 2.101 1.00 70.06 254 THR A N 1
ATOM 1999 C CA . THR A 1 254 ? -7.951 1.814 1.669 1.00 70.06 254 THR A CA 1
ATOM 2000 C C . THR A 1 254 ? -6.490 1.663 1.276 1.00 70.06 254 THR A C 1
ATOM 2002 O O . THR A 1 254 ? -5.982 2.453 0.485 1.00 70.06 254 THR A O 1
ATOM 2005 N N . GLU A 1 255 ? -5.808 0.664 1.828 1.00 65.69 255 GLU A N 1
ATOM 2006 C CA . GLU A 1 255 ? -4.384 0.431 1.613 1.00 65.69 255 GLU A CA 1
ATOM 2007 C C . GLU A 1 255 ? -4.067 -1.046 1.877 1.00 65.69 255 GLU A C 1
ATOM 2009 O O . GLU A 1 255 ? -4.742 -1.703 2.674 1.00 65.69 255 GLU A O 1
ATOM 2014 N N . VAL A 1 256 ? -3.032 -1.565 1.218 1.00 70.00 256 VAL A N 1
ATOM 2015 C CA . VAL A 1 256 ? -2.452 -2.876 1.521 1.00 70.00 256 VAL A CA 1
ATOM 2016 C C . VAL A 1 256 ? -0.986 -2.674 1.849 1.00 70.00 256 VAL A C 1
ATOM 2018 O O . VAL A 1 256 ? -0.226 -2.086 1.078 1.00 70.00 256 VAL A O 1
ATOM 2021 N N . LEU A 1 257 ? -0.603 -3.145 3.023 1.00 63.00 257 LEU A N 1
ATOM 2022 C CA . LEU A 1 257 ? 0.746 -3.066 3.542 1.00 63.00 257 LEU A CA 1
ATOM 2023 C C . LEU A 1 257 ? 1.440 -4.380 3.235 1.00 63.00 257 LEU A C 1
ATOM 2025 O O . LEU A 1 257 ? 1.125 -5.401 3.844 1.00 63.00 257 LEU A O 1
ATOM 2029 N N . GLN A 1 258 ? 2.380 -4.340 2.295 1.00 62.62 258 GLN A N 1
ATOM 2030 C CA . GLN A 1 258 ? 3.160 -5.515 1.936 1.00 62.62 258 GLN A CA 1
ATOM 2031 C C . GLN A 1 258 ? 4.148 -5.831 3.061 1.00 62.62 258 GLN A C 1
ATOM 2033 O O . GLN A 1 258 ? 5.087 -5.070 3.321 1.00 62.62 258 GLN A O 1
ATOM 2038 N N . GLY A 1 259 ? 3.889 -6.917 3.784 1.00 53.84 259 GLY A N 1
ATOM 2039 C CA . GLY A 1 259 ? 4.730 -7.385 4.880 1.00 53.84 259 GLY A CA 1
ATOM 2040 C C . GLY A 1 259 ? 5.697 -8.460 4.397 1.00 53.84 259 GLY A C 1
ATOM 2041 O O . GLY A 1 259 ? 5.408 -9.193 3.463 1.00 53.84 259 GLY A O 1
ATOM 2042 N N . GLY A 1 260 ? 6.851 -8.605 5.056 1.00 48.56 260 GLY A N 1
ATOM 2043 C CA . GLY A 1 260 ? 7.862 -9.587 4.634 1.00 48.56 260 GLY A CA 1
ATOM 2044 C C . GLY A 1 260 ? 7.411 -11.057 4.681 1.00 48.56 260 GLY A C 1
ATOM 2045 O O . GLY A 1 260 ? 8.068 -11.894 4.075 1.00 48.56 260 GLY A O 1
ATOM 2046 N N . ALA A 1 261 ? 6.326 -11.377 5.399 1.00 52.59 261 ALA A N 1
ATOM 2047 C CA . ALA A 1 261 ? 5.773 -12.733 5.493 1.00 52.59 261 ALA A CA 1
ATOM 2048 C C . ALA A 1 261 ? 4.302 -12.828 5.057 1.00 52.59 261 ALA A C 1
ATOM 2050 O O . ALA A 1 261 ? 3.930 -13.823 4.453 1.00 52.59 261 ALA A O 1
ATOM 2051 N N . ASN A 1 262 ? 3.477 -11.824 5.374 1.00 60.97 262 ASN A N 1
ATOM 2052 C CA . ASN A 1 262 ? 2.085 -11.718 4.935 1.00 60.97 262 ASN A CA 1
ATOM 2053 C C . ASN A 1 262 ? 1.722 -10.243 4.761 1.00 60.97 262 ASN A C 1
ATOM 2055 O O . ASN A 1 262 ? 2.213 -9.396 5.517 1.00 60.97 262 ASN A O 1
ATOM 2059 N N . ASP A 1 263 ? 0.813 -9.968 3.833 1.00 74.56 263 ASP A N 1
ATOM 2060 C CA . ASP A 1 263 ? 0.253 -8.637 3.631 1.00 74.56 263 ASP A CA 1
ATOM 2061 C C . ASP A 1 263 ? -0.771 -8.286 4.722 1.00 74.56 263 ASP A C 1
ATOM 2063 O O . ASP A 1 263 ? -1.334 -9.153 5.400 1.00 74.56 263 ASP A O 1
ATOM 2067 N N . VAL A 1 264 ? -1.014 -6.990 4.916 1.00 75.75 264 VAL A N 1
ATOM 2068 C CA . VAL A 1 264 ? -2.011 -6.473 5.862 1.00 75.75 264 VAL A CA 1
ATOM 2069 C C . VAL A 1 264 ? -2.918 -5.475 5.154 1.00 75.75 264 VAL A C 1
ATOM 2071 O O . VAL A 1 264 ? -2.455 -4.455 4.649 1.00 75.75 264 VAL A O 1
ATOM 2074 N N . TYR A 1 265 ? -4.221 -5.736 5.155 1.00 81.19 265 TYR A N 1
ATOM 2075 C CA . TYR A 1 265 ? -5.230 -4.831 4.613 1.00 81.19 265 TYR A CA 1
ATOM 2076 C C . TYR A 1 265 ? -5.601 -3.766 5.644 1.00 81.19 265 TYR A C 1
ATOM 2078 O O . TYR A 1 265 ? -5.872 -4.080 6.802 1.00 81.19 265 TYR A O 1
ATOM 2086 N N . VAL A 1 266 ? -5.637 -2.501 5.234 1.00 72.69 266 VAL A N 1
ATOM 2087 C CA . VAL A 1 266 ? -6.030 -1.374 6.087 1.00 72.69 266 VAL A CA 1
ATOM 2088 C C . VAL A 1 266 ? -7.363 -0.834 5.609 1.00 72.69 266 VAL A C 1
ATOM 2090 O O . VAL A 1 266 ? -7.498 -0.374 4.474 1.00 72.69 266 VAL A O 1
ATOM 2093 N N . THR A 1 267 ? -8.353 -0.854 6.489 1.00 78.12 267 THR A N 1
ATOM 2094 C CA . THR A 1 267 ? -9.701 -0.364 6.184 1.00 78.12 267 THR A CA 1
ATOM 2095 C C . THR A 1 267 ? -9.847 1.145 6.396 1.00 78.12 267 THR A C 1
ATOM 2097 O O . THR A 1 267 ? -9.037 1.791 7.068 1.00 78.12 267 THR A O 1
ATOM 2100 N N . SER A 1 268 ? -10.936 1.724 5.890 1.00 73.69 268 SER A N 1
ATOM 2101 C CA . SER A 1 268 ? -11.283 3.138 6.075 1.00 73.69 268 SER A CA 1
ATOM 2102 C C . SER A 1 268 ? -11.486 3.533 7.543 1.00 73.69 268 SER A C 1
ATOM 2104 O O . SER A 1 268 ? -11.266 4.693 7.899 1.00 73.69 268 SER A O 1
ATOM 2106 N N . ILE A 1 269 ? -11.793 2.573 8.420 1.00 75.19 269 ILE A N 1
ATOM 2107 C CA . ILE A 1 269 ? -11.858 2.766 9.877 1.00 75.19 269 ILE A CA 1
ATOM 2108 C C . ILE A 1 269 ? -10.504 2.562 10.585 1.00 75.19 269 ILE A C 1
ATOM 2110 O O . ILE A 1 269 ? -10.452 2.568 11.811 1.00 75.19 269 ILE A O 1
ATOM 2114 N N . ASN A 1 270 ? -9.403 2.426 9.834 1.00 62.12 270 ASN A N 1
ATOM 2115 C CA . ASN A 1 270 ? -8.050 2.101 10.314 1.00 62.12 270 ASN A CA 1
ATOM 2116 C C . ASN A 1 270 ? -7.929 0.742 11.019 1.00 62.12 270 ASN A C 1
ATOM 2118 O O . ASN A 1 270 ? -7.052 0.556 11.863 1.00 62.12 270 ASN A O 1
ATOM 2122 N N . LEU A 1 271 ? -8.796 -0.214 10.690 1.00 71.75 271 LEU A N 1
ATOM 2123 C CA . LEU A 1 271 ? -8.612 -1.591 11.131 1.00 71.75 271 LEU A CA 1
ATOM 2124 C C . LEU A 1 271 ? -7.582 -2.277 10.228 1.00 71.75 271 LEU A C 1
ATOM 2126 O O . LEU A 1 271 ? -7.746 -2.273 9.007 1.00 71.75 271 LEU A O 1
ATOM 2130 N N . CYS A 1 272 ? -6.558 -2.866 10.844 1.00 76.56 272 CYS A N 1
ATOM 2131 C CA . CYS A 1 272 ? -5.534 -3.665 10.179 1.00 76.56 272 CYS A CA 1
ATOM 2132 C C . CYS A 1 272 ? -5.933 -5.141 10.200 1.00 76.56 272 CYS A C 1
ATOM 2134 O O . CYS A 1 272 ? -6.062 -5.732 11.270 1.00 76.56 272 CYS A O 1
ATOM 2136 N N . ILE A 1 273 ? -6.099 -5.732 9.023 1.00 78.00 273 ILE A N 1
ATOM 2137 C CA . ILE A 1 273 ? -6.563 -7.103 8.831 1.00 78.00 273 ILE A CA 1
ATOM 2138 C C . ILE A 1 273 ? -5.428 -7.898 8.183 1.00 78.00 273 ILE A C 1
ATOM 2140 O O . ILE A 1 273 ? -5.093 -7.639 7.027 1.00 78.00 273 ILE A O 1
ATOM 2144 N N . PRO A 1 274 ? -4.809 -8.848 8.900 1.00 80.62 274 PRO A N 1
ATOM 2145 C CA . PRO A 1 274 ? -3.808 -9.728 8.311 1.00 80.62 274 PRO A CA 1
ATOM 2146 C C . PRO A 1 274 ? -4.409 -10.543 7.161 1.00 80.62 274 PRO A C 1
ATOM 2148 O O . PRO A 1 274 ? -5.468 -11.150 7.336 1.00 80.62 274 PRO A O 1
ATOM 2151 N N . ALA A 1 275 ? -3.726 -10.604 6.016 1.00 79.00 275 ALA A N 1
ATOM 2152 C CA . ALA A 1 275 ? -4.119 -11.406 4.856 1.00 79.00 275 ALA A CA 1
ATOM 2153 C C . ALA A 1 275 ? -3.831 -12.905 5.085 1.00 79.00 275 ALA A C 1
ATOM 2155 O O . ALA A 1 275 ? -3.065 -13.539 4.366 1.00 79.00 275 ALA A O 1
ATOM 2156 N N . LEU A 1 276 ? -4.414 -13.467 6.145 1.00 79.44 276 LEU A N 1
ATOM 2157 C CA . LEU A 1 276 ? -4.310 -14.875 6.525 1.00 79.44 276 LEU A CA 1
ATOM 2158 C C . LEU A 1 276 ? -5.587 -15.605 6.112 1.00 79.44 276 LEU A C 1
ATOM 2160 O O . LEU A 1 276 ? -6.674 -15.068 6.312 1.00 79.44 276 LEU A O 1
ATOM 2164 N N . LYS A 1 277 ? -5.478 -16.857 5.649 1.00 70.38 277 LYS A N 1
ATOM 2165 C CA . LYS A 1 277 ? -6.649 -17.690 5.298 1.00 70.38 277 LYS A CA 1
ATOM 2166 C C . LYS A 1 277 ? -7.638 -17.869 6.459 1.00 70.38 277 LYS A C 1
ATOM 2168 O O . LYS A 1 277 ? -8.837 -17.980 6.239 1.00 70.38 277 LYS A O 1
ATOM 2173 N N . ASP A 1 278 ? -7.145 -17.836 7.697 1.00 74.38 278 ASP A N 1
ATOM 2174 C CA . ASP A 1 278 ? -7.982 -17.948 8.899 1.00 74.38 278 ASP A CA 1
ATOM 2175 C C . ASP A 1 278 ? -8.751 -16.661 9.238 1.00 74.38 278 ASP A C 1
ATOM 2177 O O . ASP A 1 278 ? -9.751 -16.712 9.956 1.00 74.38 278 ASP A O 1
ATOM 2181 N N . VAL A 1 279 ? -8.278 -15.509 8.750 1.00 79.19 279 VAL A N 1
ATOM 2182 C CA . VAL A 1 279 ? -8.860 -14.184 9.022 1.00 79.19 279 VAL A CA 1
ATOM 2183 C C . VAL A 1 279 ? -9.692 -13.706 7.837 1.00 79.19 279 VAL A C 1
ATOM 2185 O O . VAL A 1 279 ? -10.765 -13.144 8.028 1.00 79.19 279 VAL A O 1
ATOM 2188 N N . VAL A 1 280 ? -9.230 -13.928 6.610 1.00 83.94 280 VAL A N 1
ATOM 2189 C CA . VAL A 1 280 ? -9.923 -13.552 5.377 1.00 83.94 280 VAL A CA 1
ATOM 2190 C C . VAL A 1 280 ? -10.618 -14.792 4.833 1.00 83.94 280 VAL A C 1
ATOM 2192 O O . VAL A 1 280 ? -10.008 -15.624 4.171 1.00 83.94 280 VAL A O 1
ATOM 2195 N N . ALA A 1 281 ? -11.908 -14.917 5.140 1.00 80.25 281 ALA A N 1
ATOM 2196 C CA . ALA A 1 281 ? -12.700 -16.091 4.797 1.00 80.25 281 ALA A CA 1
ATOM 2197 C C . ALA A 1 281 ? -13.022 -16.156 3.298 1.00 80.25 281 ALA A C 1
ATOM 2199 O O . ALA A 1 281 ? -13.091 -17.243 2.724 1.00 80.25 281 ALA A O 1
ATOM 2200 N N . ARG A 1 282 ? -13.261 -15.000 2.664 1.00 79.69 282 ARG A N 1
ATOM 2201 C CA . ARG A 1 282 ? -13.595 -14.920 1.237 1.00 79.69 282 ARG A CA 1
ATOM 2202 C C . ARG A 1 282 ? -13.296 -13.540 0.669 1.00 79.69 282 ARG A C 1
ATOM 2204 O O . ARG A 1 282 ? -13.620 -12.538 1.299 1.00 79.69 282 ARG A O 1
ATOM 2211 N N . ILE A 1 283 ? -12.770 -13.489 -0.550 1.00 79.00 283 ILE A N 1
ATOM 2212 C CA . ILE A 1 283 ? -12.675 -12.267 -1.354 1.00 79.00 283 ILE A CA 1
ATOM 2213 C C . ILE A 1 283 ? -13.515 -12.478 -2.611 1.00 79.00 283 ILE A C 1
ATOM 2215 O O . ILE A 1 283 ? -13.288 -13.418 -3.367 1.00 79.00 283 ILE A O 1
ATOM 2219 N N . ASP A 1 284 ? -14.503 -11.615 -2.813 1.00 73.00 284 ASP A N 1
ATOM 2220 C CA . ASP A 1 284 ? -15.391 -11.609 -3.968 1.00 73.00 284 ASP A CA 1
ATOM 2221 C C . ASP A 1 284 ? -15.192 -10.297 -4.731 1.00 73.00 284 ASP A C 1
ATOM 2223 O O . ASP A 1 284 ? -15.806 -9.271 -4.434 1.00 73.00 284 ASP A O 1
ATOM 2227 N N . VAL A 1 285 ? -14.264 -10.318 -5.689 1.00 68.19 285 VAL A N 1
ATOM 2228 C CA . VAL A 1 285 ? -13.907 -9.132 -6.486 1.00 68.19 285 VAL A CA 1
ATOM 2229 C C . VAL A 1 285 ? -15.067 -8.700 -7.388 1.00 68.19 285 VAL A C 1
ATOM 2231 O O . VAL A 1 285 ? -15.213 -7.512 -7.665 1.00 68.19 285 VAL A O 1
ATOM 2234 N N . ALA A 1 286 ? -15.908 -9.641 -7.831 1.00 63.19 286 ALA A N 1
ATOM 2235 C CA . ALA A 1 286 ? -17.052 -9.343 -8.690 1.00 63.19 286 ALA A CA 1
ATOM 2236 C C . ALA A 1 286 ? -18.130 -8.555 -7.935 1.00 63.19 286 ALA A C 1
ATOM 2238 O O . ALA A 1 286 ? -18.631 -7.556 -8.447 1.00 63.19 286 ALA A O 1
ATOM 2239 N N . GLU A 1 287 ? -18.429 -8.967 -6.703 1.00 69.62 287 GLU A N 1
ATOM 2240 C CA . GLU A 1 287 ? -19.383 -8.273 -5.831 1.00 69.62 287 GLU A CA 1
ATOM 2241 C C . GLU A 1 287 ? -18.759 -7.082 -5.083 1.00 69.62 287 GLU A C 1
ATOM 2243 O O . GLU A 1 287 ? -19.469 -6.278 -4.479 1.00 69.62 287 GLU A O 1
ATOM 2248 N N . GLY A 1 288 ? -17.431 -6.947 -5.112 1.00 75.19 288 GLY A N 1
ATOM 2249 C CA . GLY A 1 288 ? -16.713 -5.884 -4.416 1.00 75.19 288 GLY A CA 1
ATOM 2250 C C . GLY A 1 288 ? -16.664 -6.078 -2.895 1.00 75.19 288 GLY A C 1
ATOM 2251 O O . GLY A 1 288 ? -16.643 -5.090 -2.158 1.00 75.19 288 GLY A O 1
ATOM 2252 N N . VAL A 1 289 ? -16.675 -7.326 -2.407 1.00 77.19 289 VAL A N 1
ATOM 2253 C CA . VAL A 1 289 ? -16.806 -7.654 -0.976 1.00 77.19 289 VAL A CA 1
ATOM 2254 C C . VAL A 1 289 ? -15.690 -8.580 -0.489 1.00 77.19 289 VAL A C 1
ATOM 2256 O O . VAL A 1 289 ? -15.414 -9.621 -1.076 1.00 77.19 289 VAL A O 1
ATOM 2259 N N . MET A 1 290 ? -15.100 -8.245 0.657 1.00 86.06 290 MET A N 1
ATOM 2260 C CA . MET A 1 290 ? -14.198 -9.091 1.435 1.00 86.06 290 MET A CA 1
ATOM 2261 C C . MET A 1 290 ? -14.889 -9.510 2.738 1.00 86.06 290 MET A C 1
ATOM 2263 O O . MET A 1 290 ? -15.274 -8.665 3.544 1.00 86.06 290 MET A O 1
ATOM 2267 N N . VAL A 1 291 ? -15.031 -10.815 2.960 1.00 85.12 291 VAL A N 1
ATOM 2268 C CA . VAL A 1 291 ? -15.590 -11.387 4.190 1.00 85.12 291 VAL A CA 1
ATOM 2269 C C . VAL A 1 291 ? -14.454 -11.814 5.106 1.00 85.12 291 VAL A C 1
ATOM 2271 O O . VAL A 1 291 ? -13.589 -12.599 4.710 1.00 85.12 291 VAL A O 1
ATOM 2274 N N . VAL A 1 292 ? -14.474 -11.324 6.342 1.00 87.19 292 VAL A N 1
ATOM 2275 C CA . VAL A 1 292 ? -13.465 -11.626 7.357 1.00 87.19 292 VAL A CA 1
ATOM 2276 C C . VAL A 1 292 ? -14.072 -12.342 8.557 1.00 87.19 292 VAL A C 1
ATOM 2278 O O . VAL A 1 292 ? -15.209 -12.084 8.956 1.00 87.19 292 VAL A O 1
ATOM 2281 N N . ARG A 1 293 ? -13.285 -13.225 9.162 1.00 82.12 293 ARG A N 1
ATOM 2282 C CA . ARG A 1 293 ? -13.565 -13.865 10.441 1.00 82.12 293 ARG A CA 1
ATOM 2283 C C . ARG A 1 293 ? -12.745 -13.162 11.521 1.00 82.12 293 ARG A C 1
ATOM 2285 O O . ARG A 1 293 ? -11.523 -13.322 11.562 1.00 82.12 293 ARG A O 1
ATOM 2292 N N . PRO A 1 294 ? -13.375 -12.362 12.396 1.00 71.06 294 PRO A N 1
ATOM 2293 C CA . PRO A 1 294 ? -12.651 -11.692 13.462 1.00 71.06 294 PRO A CA 1
ATOM 2294 C C . PRO A 1 294 ? -12.046 -12.704 14.434 1.00 71.06 294 PRO A C 1
ATOM 2296 O O . PRO A 1 294 ? -12.758 -13.518 15.018 1.00 71.06 294 PRO A O 1
ATOM 2299 N N . VAL A 1 295 ? -10.732 -12.632 14.637 1.00 70.25 295 VAL A N 1
ATOM 2300 C CA . VAL A 1 295 ? -10.067 -13.338 15.739 1.00 70.25 295 VAL A CA 1
ATOM 2301 C C . VAL A 1 295 ? -10.165 -12.506 17.025 1.00 70.25 295 VAL A C 1
ATOM 2303 O O . VAL A 1 295 ? -10.239 -11.274 16.941 1.00 70.25 295 VAL A O 1
ATOM 2306 N N . PRO A 1 296 ? -10.159 -13.133 18.218 1.00 58.66 296 PRO A N 1
ATOM 2307 C CA . PRO A 1 296 ? -10.139 -12.403 19.484 1.00 58.66 296 PRO A CA 1
ATOM 2308 C C . PRO A 1 296 ? -9.019 -11.351 19.505 1.00 58.66 296 PRO A C 1
ATOM 2310 O O . PRO A 1 296 ? -7.870 -11.662 19.194 1.00 58.66 296 PRO A O 1
ATOM 2313 N N . GLY A 1 297 ? -9.360 -10.101 19.829 1.00 59.34 297 GLY A N 1
ATOM 2314 C CA . GLY A 1 297 ? -8.426 -8.967 19.828 1.00 59.34 297 GLY A CA 1
ATOM 2315 C C . GLY A 1 297 ? -8.277 -8.214 18.497 1.00 59.34 297 GLY A C 1
ATOM 2316 O O . GLY A 1 297 ? -7.632 -7.167 18.484 1.00 59.34 297 GLY A O 1
ATOM 2317 N N . LEU A 1 298 ? -8.882 -8.685 17.396 1.00 60.25 298 LEU A N 1
ATOM 2318 C CA . LEU A 1 298 ? -8.944 -7.927 16.136 1.00 60.25 298 LEU A CA 1
ATOM 2319 C C . LEU A 1 298 ? -9.959 -6.781 16.220 1.00 60.25 298 LEU A C 1
ATOM 2321 O O . LEU A 1 298 ? -9.700 -5.673 15.760 1.00 60.25 298 LEU A O 1
ATOM 2325 N N . LEU A 1 299 ? -11.117 -7.050 16.820 1.00 66.12 299 LEU A N 1
ATOM 2326 C CA . LEU A 1 299 ? -12.135 -6.048 17.112 1.00 66.12 299 LEU A CA 1
ATOM 2327 C C . LEU A 1 299 ? -12.076 -5.717 18.604 1.00 66.12 299 LEU A C 1
ATOM 2329 O O . LEU A 1 299 ? -11.874 -6.610 19.426 1.00 66.12 299 LEU A O 1
ATOM 2333 N N . ALA A 1 300 ? -12.249 -4.441 18.951 1.00 55.56 300 ALA A N 1
ATOM 2334 C CA . ALA A 1 300 ? -12.475 -4.066 20.340 1.00 55.56 300 ALA A CA 1
ATOM 2335 C C . ALA A 1 300 ? -13.777 -4.733 20.808 1.00 55.56 300 ALA A C 1
ATOM 2337 O O . ALA A 1 300 ? -14.807 -4.597 20.147 1.00 55.56 300 ALA A O 1
ATOM 2338 N N . GLU A 1 301 ? -13.710 -5.489 21.901 1.00 50.59 301 GLU A N 1
ATOM 2339 C CA . GLU A 1 301 ? -14.909 -5.975 22.582 1.00 50.59 301 GLU A CA 1
ATOM 2340 C C . GLU A 1 301 ? -15.621 -4.766 23.211 1.00 50.59 301 GLU A C 1
ATOM 2342 O O . GLU A 1 301 ? -14.964 -3.916 23.821 1.00 50.59 301 GLU A O 1
ATOM 2347 N N . ASP A 1 302 ? -16.935 -4.661 22.986 1.00 42.09 302 ASP A N 1
ATOM 2348 C CA . ASP A 1 302 ? -17.797 -3.616 23.561 1.00 42.09 302 ASP A CA 1
ATOM 2349 C C . ASP A 1 302 ? -17.941 -3.757 25.089 1.00 42.09 302 ASP A C 1
ATOM 2351 O O . ASP A 1 302 ? -18.083 -4.906 25.575 1.00 42.09 302 ASP A O 1
#

pLDDT: mean 71.32, std 17.72, range [29.5, 96.69]